Protein AF-A0A377PRX5-F1 (afdb_monomer)

Structure (mmCIF, N/CA/C/O backbone):
data_AF-A0A377PRX5-F1
#
_entry.id   AF-A0A377PRX5-F1
#
loop_
_atom_site.group_PDB
_atom_site.id
_atom_site.type_symbol
_atom_site.label_atom_id
_atom_site.label_alt_id
_atom_site.label_comp_id
_atom_site.label_asym_id
_atom_site.label_entity_id
_atom_site.label_seq_id
_atom_site.pdbx_PDB_ins_code
_atom_site.Cartn_x
_atom_site.Cartn_y
_atom_site.Cartn_z
_atom_site.occupancy
_atom_site.B_iso_or_equiv
_atom_site.auth_seq_id
_atom_site.auth_comp_id
_atom_site.auth_asym_id
_atom_site.auth_atom_id
_atom_site.pdbx_PDB_model_num
ATOM 1 N N . MET A 1 1 ? 59.532 -34.524 90.664 1.00 35.94 1 MET A N 1
ATOM 2 C CA . MET A 1 1 ? 60.785 -33.940 90.134 1.00 35.94 1 MET A CA 1
ATOM 3 C C . MET A 1 1 ? 60.431 -33.278 88.808 1.00 35.94 1 MET A C 1
ATOM 5 O O . MET A 1 1 ? 60.070 -34.004 87.899 1.00 35.94 1 MET A O 1
ATOM 9 N N . LEU A 1 2 ? 60.155 -31.964 88.754 1.00 41.22 2 LEU A N 1
ATOM 10 C CA . LEU A 1 2 ? 61.128 -30.855 88.583 1.00 41.22 2 LEU A CA 1
ATOM 11 C C . LEU A 1 2 ? 62.068 -31.156 87.392 1.00 41.22 2 LEU A C 1
ATOM 13 O O . LEU A 1 2 ? 62.694 -32.205 87.394 1.00 41.22 2 LEU A O 1
ATOM 17 N N . ILE A 1 3 ? 62.203 -30.321 86.353 1.00 39.41 3 ILE A N 1
ATOM 18 C CA . ILE A 1 3 ? 62.786 -28.965 86.373 1.00 39.41 3 ILE A CA 1
ATOM 19 C C . ILE A 1 3 ? 62.422 -28.189 85.073 1.00 39.41 3 ILE A C 1
ATOM 21 O O . ILE A 1 3 ? 62.292 -28.776 84.003 1.00 39.41 3 ILE A O 1
ATOM 25 N N . LEU A 1 4 ? 62.307 -26.860 85.203 1.00 47.78 4 LEU A N 1
ATOM 26 C CA . LEU A 1 4 ? 62.242 -25.805 84.173 1.00 47.78 4 LEU A CA 1
ATOM 27 C C . LEU A 1 4 ? 63.610 -25.477 83.525 1.00 47.78 4 LEU A C 1
ATOM 29 O O . LEU A 1 4 ? 64.590 -25.351 84.252 1.00 47.78 4 LEU A O 1
ATOM 33 N N . SER A 1 5 ? 63.639 -25.139 82.226 1.00 42.44 5 SER A N 1
ATOM 34 C CA . SER A 1 5 ? 64.559 -24.147 81.598 1.00 42.44 5 SER A CA 1
ATOM 35 C C . SER A 1 5 ? 64.104 -23.858 80.144 1.00 42.44 5 SER A C 1
ATOM 37 O O . SER A 1 5 ? 63.930 -24.781 79.362 1.00 42.44 5 SER A O 1
ATOM 39 N N . THR A 1 6 ? 63.538 -22.699 79.775 1.00 47.16 6 THR A N 1
ATOM 40 C CA . THR A 1 6 ? 64.078 -21.348 79.464 1.00 47.16 6 THR A CA 1
ATOM 41 C C . THR A 1 6 ? 64.920 -21.180 78.172 1.00 47.16 6 THR A C 1
ATOM 43 O O . THR A 1 6 ? 66.044 -21.654 78.086 1.00 47.16 6 THR A O 1
ATOM 46 N N . LEU A 1 7 ? 64.389 -20.310 77.275 1.00 43.22 7 LEU A N 1
ATOM 47 C CA . LEU A 1 7 ? 65.050 -19.400 76.292 1.00 43.22 7 LEU A CA 1
ATOM 48 C C . LEU A 1 7 ? 65.531 -20.031 74.951 1.00 43.22 7 LEU A C 1
ATOM 50 O O . LEU A 1 7 ? 66.062 -21.124 74.947 1.00 43.22 7 LEU A O 1
ATOM 54 N N . LYS A 1 8 ? 65.430 -19.422 73.749 1.00 39.88 8 LYS A N 1
ATOM 55 C CA . LYS A 1 8 ? 65.475 -17.998 73.355 1.00 39.88 8 LYS A CA 1
ATOM 56 C C . LYS A 1 8 ? 65.012 -17.780 71.885 1.00 39.88 8 LYS A C 1
ATOM 58 O O . LYS A 1 8 ? 65.412 -18.504 70.985 1.00 39.88 8 LYS A O 1
ATOM 63 N N . TYR A 1 9 ? 64.208 -16.733 71.695 1.00 40.28 9 TYR A N 1
ATOM 64 C CA . TYR A 1 9 ? 64.051 -15.788 70.565 1.00 40.28 9 TYR A CA 1
ATOM 65 C C . TYR A 1 9 ? 64.817 -15.985 69.226 1.00 40.28 9 TYR A C 1
ATOM 67 O O . TYR A 1 9 ? 66.045 -15.991 69.219 1.00 40.28 9 TYR A O 1
ATOM 75 N N . ASN A 1 10 ? 64.110 -15.887 68.083 1.00 37.56 10 ASN A N 1
ATOM 76 C CA . ASN A 1 10 ? 64.605 -15.155 66.897 1.00 37.56 10 ASN A CA 1
ATOM 77 C C . ASN A 1 10 ? 63.449 -14.676 65.986 1.00 37.56 10 ASN A C 1
ATOM 79 O O 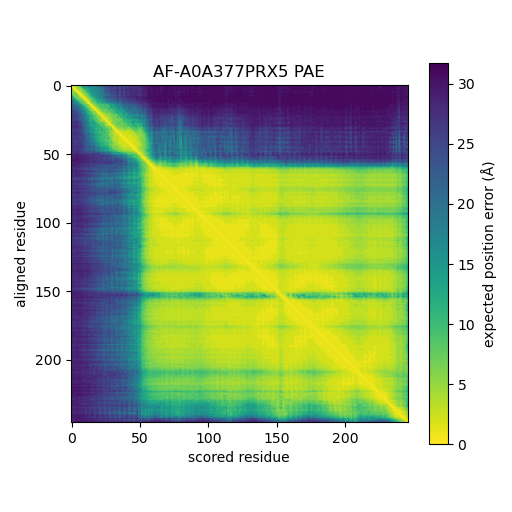. ASN A 1 10 ? 62.846 -15.457 65.253 1.00 37.56 10 ASN A O 1
ATOM 83 N N . GLN A 1 11 ? 63.133 -13.380 66.034 1.00 46.00 11 GLN A N 1
ATOM 84 C CA . GLN A 1 11 ? 62.079 -12.731 65.248 1.00 46.00 11 GLN A CA 1
ATOM 85 C C . GLN A 1 11 ? 62.737 -11.904 64.127 1.00 46.00 11 GLN A C 1
ATOM 87 O O . GLN A 1 11 ? 63.233 -10.807 64.373 1.00 46.00 11 GLN A O 1
ATOM 92 N N . LYS A 1 12 ? 62.757 -12.416 62.885 1.00 50.88 12 LYS A N 1
ATOM 93 C CA . LYS A 1 12 ? 63.060 -11.603 61.688 1.00 50.88 12 LYS A CA 1
ATOM 94 C C . LYS A 1 12 ? 61.786 -10.875 61.244 1.00 50.88 12 LYS A C 1
ATOM 96 O O . LYS A 1 12 ? 60.741 -11.493 61.064 1.00 50.88 12 LYS A O 1
ATOM 101 N N . SER A 1 13 ? 61.875 -9.554 61.112 1.00 49.00 13 SER A N 1
ATOM 102 C CA . SER A 1 13 ? 60.757 -8.627 60.914 1.00 49.00 13 SER A CA 1
ATOM 103 C C . SER A 1 13 ? 60.126 -8.686 59.500 1.00 49.00 13 SER A C 1
ATOM 105 O O . SER A 1 13 ? 60.834 -8.841 58.504 1.00 49.00 13 SER A O 1
ATOM 107 N N . PRO A 1 14 ? 58.793 -8.505 59.371 1.00 55.66 14 PRO A N 1
ATOM 108 C CA . PRO A 1 14 ? 58.016 -8.715 58.135 1.00 55.66 14 PRO A CA 1
ATOM 109 C C . PRO A 1 14 ? 57.958 -7.502 57.178 1.00 55.66 14 PRO A C 1
ATOM 111 O O . PRO A 1 14 ? 57.182 -7.492 56.223 1.00 55.66 14 PRO A O 1
ATOM 114 N N . ILE A 1 15 ? 58.759 -6.458 57.411 1.00 54.47 15 ILE A N 1
ATOM 115 C CA . ILE A 1 15 ? 58.586 -5.140 56.767 1.00 54.47 15 ILE A CA 1
ATOM 116 C C . ILE A 1 15 ? 59.225 -5.071 55.362 1.00 54.47 15 ILE A C 1
ATOM 118 O O . ILE A 1 15 ? 58.771 -4.311 54.507 1.00 54.47 15 ILE A O 1
ATOM 122 N N . LEU A 1 16 ? 60.244 -5.887 55.065 1.00 52.66 16 LEU A N 1
ATOM 123 C CA . LEU A 1 16 ? 60.886 -5.901 53.738 1.00 52.66 16 LEU A CA 1
ATOM 124 C C . LEU A 1 16 ? 60.074 -6.653 52.667 1.00 52.66 16 LEU A C 1
ATOM 126 O O . LEU A 1 16 ? 60.160 -6.319 51.486 1.00 52.66 16 LEU A O 1
ATOM 130 N N . ALA A 1 17 ? 59.251 -7.629 53.059 1.00 54.41 17 ALA A N 1
ATOM 131 C CA . ALA A 1 17 ? 58.481 -8.457 52.125 1.00 54.41 17 ALA A CA 1
ATOM 132 C C . ALA A 1 17 ? 57.230 -7.754 51.555 1.00 54.41 17 ALA A C 1
ATOM 134 O O . ALA A 1 17 ? 56.701 -8.161 50.519 1.00 54.41 17 ALA A O 1
ATOM 135 N N . THR A 1 18 ? 56.744 -6.694 52.207 1.00 53.28 18 THR A N 1
ATOM 136 C CA . THR A 1 18 ? 55.543 -5.955 51.784 1.00 53.28 18 THR A CA 1
ATOM 137 C C . THR A 1 18 ? 55.848 -4.893 50.723 1.00 53.28 18 THR A C 1
ATOM 139 O O . THR A 1 18 ? 55.066 -4.728 49.783 1.00 53.28 18 THR A O 1
ATOM 142 N N . LYS A 1 19 ? 57.017 -4.235 50.778 1.00 50.38 19 LYS A N 1
ATOM 143 C CA . LYS A 1 19 ? 57.420 -3.208 49.791 1.00 50.38 19 LYS A CA 1
ATOM 144 C C . LYS A 1 19 ? 57.651 -3.766 48.375 1.00 50.38 19 LYS A C 1
ATOM 146 O O . LYS A 1 19 ? 57.342 -3.098 47.386 1.00 50.38 19 LYS A O 1
ATOM 151 N N . THR A 1 20 ? 58.140 -4.998 48.250 1.00 55.84 20 THR A N 1
ATOM 152 C CA . THR A 1 20 ? 58.378 -5.662 46.952 1.00 55.84 20 THR A CA 1
ATOM 153 C C . THR A 1 20 ? 57.093 -6.154 46.281 1.00 55.84 20 THR A C 1
ATOM 155 O O . THR A 1 20 ? 56.990 -6.135 45.055 1.00 55.84 20 THR A O 1
ATOM 158 N N . LYS A 1 21 ? 56.070 -6.537 47.056 1.00 55.38 21 LYS A N 1
ATOM 159 C CA . LYS A 1 21 ? 54.755 -6.919 46.510 1.00 55.38 21 LYS A CA 1
ATOM 160 C C . LYS A 1 21 ? 53.945 -5.710 46.029 1.00 55.38 21 LYS A C 1
ATOM 162 O O . LYS A 1 21 ? 53.331 -5.784 44.966 1.00 55.38 21 LYS A O 1
ATOM 167 N N . LEU A 1 22 ? 53.994 -4.589 46.755 1.00 57.56 22 LEU A N 1
ATOM 168 C CA . LEU A 1 22 ? 53.255 -3.368 46.403 1.00 57.56 22 LEU A CA 1
ATOM 169 C C . LEU A 1 22 ? 53.778 -2.723 45.105 1.00 57.56 22 LEU A C 1
ATOM 171 O O . LEU A 1 22 ? 53.002 -2.347 44.230 1.00 57.56 22 LEU A O 1
ATOM 175 N N . THR A 1 23 ? 55.101 -2.678 44.924 1.00 56.91 23 THR A N 1
ATOM 176 C CA . THR A 1 23 ? 55.738 -2.143 43.704 1.00 56.91 23 THR A CA 1
ATOM 177 C C . THR A 1 23 ? 55.451 -2.984 42.455 1.00 56.91 23 THR A C 1
ATOM 179 O O . THR A 1 23 ? 55.342 -2.435 41.355 1.00 56.91 23 THR A O 1
ATOM 182 N N . LYS A 1 24 ? 55.260 -4.301 42.606 1.00 56.59 24 LYS A N 1
ATOM 183 C CA . LYS A 1 24 ? 54.856 -5.197 41.511 1.00 56.59 24 LYS A CA 1
ATOM 184 C C . LYS A 1 24 ? 53.402 -4.960 41.080 1.00 56.59 24 LYS A C 1
ATOM 186 O O . LYS A 1 24 ? 53.131 -4.923 39.883 1.00 56.59 24 LYS A O 1
ATOM 191 N N . TYR A 1 25 ? 52.493 -4.729 42.031 1.00 56.53 25 TYR A N 1
ATOM 192 C CA . TYR A 1 25 ? 51.083 -4.425 41.749 1.00 56.53 25 TYR A CA 1
ATOM 193 C C . TYR A 1 25 ? 50.895 -3.074 41.043 1.00 56.53 25 TYR A C 1
ATOM 195 O O . TYR A 1 25 ? 50.154 -2.999 40.066 1.00 56.53 25 TYR A O 1
ATOM 203 N N . ILE A 1 26 ? 51.625 -2.033 41.459 1.00 59.16 26 ILE A N 1
ATOM 204 C CA . ILE A 1 26 ? 51.556 -0.696 40.837 1.00 59.16 26 ILE A CA 1
ATOM 205 C C . ILE A 1 26 ? 52.080 -0.724 39.389 1.00 59.16 26 ILE A C 1
ATOM 207 O O . ILE A 1 26 ? 51.476 -0.126 38.499 1.00 59.16 26 ILE A O 1
ATOM 211 N N . LYS A 1 27 ? 53.157 -1.479 39.113 1.00 55.53 27 LYS A N 1
ATOM 212 C CA . LYS A 1 27 ? 53.648 -1.685 37.736 1.00 55.53 27 LYS A CA 1
ATOM 213 C C . LYS A 1 27 ? 52.649 -2.463 36.869 1.00 55.53 27 LYS A C 1
ATOM 215 O O . LYS A 1 27 ? 52.489 -2.125 35.700 1.00 55.53 27 LYS A O 1
ATOM 220 N N . CYS A 1 28 ? 51.958 -3.457 37.435 1.00 55.69 28 CYS A N 1
ATOM 221 C CA . CYS A 1 28 ? 50.938 -4.240 36.728 1.00 55.69 28 CYS A CA 1
ATOM 222 C C . CYS A 1 28 ? 49.703 -3.389 36.371 1.00 55.69 28 CYS A C 1
ATOM 224 O O . CYS A 1 28 ? 49.204 -3.461 35.250 1.00 55.69 28 CYS A O 1
ATOM 226 N N . LEU A 1 29 ? 49.271 -2.513 37.286 1.00 58.25 29 LEU A N 1
ATOM 227 C CA . LEU A 1 29 ? 48.151 -1.588 37.075 1.00 58.25 29 LEU A CA 1
ATOM 228 C C . LEU A 1 29 ? 48.457 -0.549 35.976 1.00 58.25 29 LEU A C 1
ATOM 230 O O . LEU A 1 29 ? 47.613 -0.268 35.125 1.00 58.25 29 LEU A O 1
ATOM 234 N N . GLY A 1 30 ? 49.690 -0.028 35.942 1.00 58.59 30 GLY A N 1
ATOM 235 C CA . GLY A 1 30 ? 50.142 0.908 34.906 1.00 58.59 30 GLY A CA 1
ATOM 236 C C . GLY A 1 30 ? 50.305 0.274 33.517 1.00 58.59 30 GLY A C 1
ATOM 237 O O . GLY A 1 30 ? 50.060 0.937 32.512 1.00 58.59 30 GLY A O 1
ATOM 238 N N . LEU A 1 31 ? 50.681 -1.008 33.441 1.00 60.47 31 LEU A N 1
ATOM 239 C CA . LEU A 1 31 ? 50.702 -1.769 32.185 1.00 60.47 31 LEU A CA 1
ATOM 240 C C . LEU A 1 31 ? 49.278 -2.011 31.666 1.00 60.47 31 LEU A C 1
ATOM 242 O O . LEU A 1 31 ? 49.017 -1.751 30.496 1.00 60.47 31 LEU A O 1
ATOM 246 N N . PHE A 1 32 ? 48.345 -2.407 32.536 1.00 62.38 32 PHE A N 1
ATOM 247 C CA . PHE A 1 32 ? 46.943 -2.640 32.171 1.00 62.38 32 PHE A CA 1
ATOM 248 C C . PHE A 1 32 ? 46.250 -1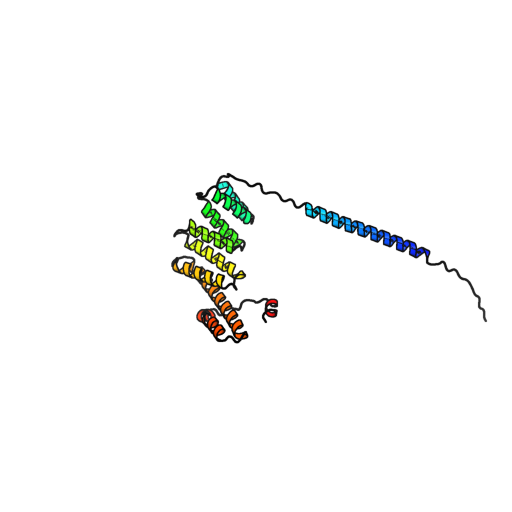.376 31.626 1.00 62.38 32 PHE A C 1
ATOM 250 O O . PHE A 1 32 ? 45.571 -1.432 30.604 1.00 62.38 32 PHE A O 1
ATOM 257 N N . SER A 1 33 ? 46.503 -0.212 32.237 1.00 67.06 33 SER A N 1
ATOM 258 C CA . SER A 1 33 ? 46.000 1.091 31.767 1.00 67.06 33 SER A CA 1
ATOM 259 C C . SER A 1 33 ? 46.510 1.463 30.364 1.00 67.06 33 SER A C 1
ATOM 261 O O . SER A 1 33 ? 45.742 1.955 29.538 1.00 67.06 33 SER A O 1
ATOM 263 N N . LYS A 1 34 ? 47.780 1.166 30.051 1.00 73.88 34 LYS A N 1
ATOM 264 C CA . LYS A 1 34 ? 48.361 1.415 28.719 1.00 73.88 34 LYS A CA 1
ATOM 265 C C . LYS A 1 34 ? 47.766 0.509 27.641 1.00 73.88 34 LYS A C 1
ATOM 267 O O . LYS A 1 34 ? 47.514 0.987 26.541 1.00 73.88 34 LYS A O 1
ATOM 272 N N . TYR A 1 35 ? 47.498 -0.761 27.957 1.00 78.56 35 TYR A N 1
ATOM 273 C CA . TYR A 1 35 ? 46.812 -1.671 27.033 1.00 78.56 35 TYR A CA 1
ATOM 274 C C . TYR A 1 35 ? 45.359 -1.252 26.792 1.00 78.56 35 TYR A C 1
ATOM 276 O O . TYR A 1 35 ? 44.911 -1.280 25.651 1.00 78.56 35 TYR A O 1
ATOM 284 N N . LEU A 1 36 ? 44.653 -0.779 27.824 1.00 78.12 36 LEU A N 1
ATOM 285 C CA . LEU A 1 36 ? 43.281 -0.283 27.690 1.00 78.12 36 LEU A CA 1
ATOM 286 C C . LEU A 1 36 ? 43.206 0.980 26.809 1.00 78.12 36 LEU A C 1
ATOM 288 O O . LEU A 1 36 ? 42.375 1.063 25.902 1.00 78.12 36 LEU A O 1
ATOM 292 N N . LEU A 1 37 ? 44.131 1.925 27.000 1.00 78.88 37 LEU A N 1
ATOM 293 C CA . LEU A 1 37 ? 44.259 3.108 26.140 1.00 78.88 37 LEU A CA 1
ATOM 294 C C . LEU A 1 37 ? 44.642 2.741 24.697 1.00 78.88 37 LEU A C 1
ATOM 296 O O . LEU A 1 37 ? 44.119 3.334 23.757 1.00 78.88 37 LEU A O 1
ATOM 300 N N . TYR A 1 38 ? 45.491 1.728 24.509 1.00 85.75 38 TYR A N 1
ATOM 301 C CA . TYR A 1 38 ? 45.848 1.223 23.183 1.00 85.75 38 TYR A CA 1
ATOM 302 C C . TYR A 1 38 ? 44.651 0.571 22.475 1.00 85.75 38 TYR A C 1
ATOM 304 O O . TYR A 1 38 ? 44.413 0.844 21.302 1.00 85.75 38 TYR A O 1
ATOM 312 N N . THR A 1 39 ? 43.836 -0.216 23.187 1.00 84.25 39 THR A N 1
ATOM 313 C CA . THR A 1 39 ? 42.614 -0.807 22.613 1.00 84.25 39 THR A CA 1
ATOM 314 C C . THR A 1 39 ? 41.576 0.246 22.222 1.00 84.25 39 THR A C 1
ATOM 316 O O . THR A 1 39 ? 40.958 0.123 21.167 1.00 84.25 39 THR A O 1
ATOM 319 N N . LEU A 1 40 ? 41.431 1.319 23.009 1.00 84.81 40 LEU A N 1
ATOM 320 C CA . LEU A 1 40 ? 40.555 2.447 22.676 1.00 84.81 40 LEU A CA 1
ATOM 321 C C . LEU A 1 40 ? 41.065 3.238 21.464 1.00 84.81 40 LEU A C 1
ATOM 323 O O . LEU A 1 40 ? 40.269 3.646 20.622 1.00 84.81 40 LEU A O 1
ATOM 327 N N . TYR A 1 41 ? 42.382 3.411 21.338 1.00 86.56 41 TYR A N 1
ATOM 328 C CA . TYR A 1 41 ? 42.993 4.062 20.179 1.00 86.56 41 TYR A CA 1
ATOM 329 C C . TYR A 1 41 ? 42.808 3.246 18.892 1.00 86.56 41 TYR A C 1
ATOM 331 O O . TYR A 1 41 ? 42.441 3.796 17.857 1.00 86.56 41 TYR A O 1
ATOM 339 N N . VAL A 1 42 ? 42.985 1.924 18.958 1.00 87.12 42 VAL A N 1
ATOM 340 C CA . VAL A 1 42 ? 42.732 1.027 17.818 1.00 87.12 42 VAL A CA 1
ATOM 341 C C . VAL A 1 42 ? 41.255 1.059 17.411 1.00 87.12 42 VAL A C 1
ATOM 343 O O . VAL A 1 42 ? 40.958 1.154 16.222 1.00 87.12 42 VAL A O 1
ATOM 346 N N . LEU A 1 43 ? 40.327 1.064 18.375 1.00 84.56 43 LEU A N 1
ATOM 347 C CA . LEU A 1 43 ? 38.891 1.206 18.108 1.00 84.56 43 LEU A CA 1
ATOM 348 C C . LEU A 1 43 ? 38.568 2.544 17.422 1.00 84.56 43 LEU A C 1
ATOM 350 O O . LEU A 1 43 ? 37.813 2.566 16.454 1.00 84.56 43 LEU A O 1
ATOM 354 N N . TYR A 1 44 ? 39.176 3.641 17.882 1.00 84.69 44 TYR A N 1
ATOM 355 C CA . TYR A 1 44 ? 39.024 4.966 17.278 1.00 84.69 44 TYR A CA 1
ATOM 356 C C . TYR A 1 44 ? 39.487 4.980 15.816 1.00 84.69 44 TYR A C 1
ATOM 358 O O . TYR A 1 44 ? 38.766 5.478 14.959 1.00 84.69 44 TYR A O 1
ATOM 366 N N . VAL A 1 45 ? 40.632 4.363 15.500 1.00 85.19 45 VAL A N 1
ATOM 367 C CA . VAL A 1 45 ? 41.143 4.274 14.120 1.00 85.19 45 VAL A CA 1
ATOM 368 C C . VAL A 1 45 ? 40.210 3.461 13.212 1.00 85.19 45 VAL A C 1
ATOM 370 O O . VAL A 1 45 ? 40.004 3.848 12.064 1.00 85.19 45 VAL A O 1
ATOM 373 N N . ILE A 1 46 ? 39.590 2.387 13.713 1.00 81.88 46 ILE A N 1
ATOM 374 C CA . ILE A 1 46 ? 38.663 1.550 12.925 1.00 81.88 46 ILE A CA 1
ATOM 375 C C . ILE A 1 46 ? 37.401 2.327 12.513 1.00 81.88 46 ILE A C 1
ATOM 377 O O . ILE A 1 46 ? 36.899 2.120 11.408 1.00 81.88 46 ILE A O 1
ATOM 381 N N . VAL A 1 47 ? 36.925 3.270 13.337 1.00 79.56 47 VAL A N 1
ATOM 382 C CA . VAL A 1 47 ? 35.755 4.111 13.010 1.00 79.56 47 VAL A CA 1
ATOM 383 C C . VAL A 1 47 ? 36.019 5.020 11.796 1.00 79.56 47 VAL A C 1
ATOM 385 O O . VAL A 1 47 ? 35.087 5.321 11.051 1.00 79.56 47 VAL A O 1
ATOM 388 N N . TYR A 1 48 ? 37.275 5.393 11.521 1.00 76.56 48 TYR A N 1
ATOM 389 C CA . TYR A 1 48 ? 37.628 6.238 10.368 1.00 76.56 48 TYR A CA 1
ATOM 390 C C . TYR A 1 48 ? 37.840 5.475 9.052 1.00 76.56 48 TYR A C 1
ATOM 392 O O . TYR A 1 48 ? 37.999 6.110 8.012 1.00 76.56 48 TYR A O 1
ATOM 400 N N . ILE A 1 49 ? 37.799 4.137 9.048 1.00 73.44 49 ILE A N 1
ATOM 401 C CA . ILE A 1 49 ? 37.960 3.321 7.823 1.00 73.44 49 ILE A CA 1
ATOM 402 C C . ILE A 1 49 ? 36.596 3.072 7.133 1.00 73.44 49 ILE A C 1
ATOM 404 O O . ILE A 1 49 ? 36.464 2.237 6.240 1.00 73.44 49 ILE A O 1
ATOM 408 N N . GLY A 1 50 ? 35.557 3.834 7.494 1.00 64.94 50 GLY A N 1
ATOM 409 C CA . GLY A 1 50 ? 34.284 3.862 6.774 1.00 64.94 50 GLY A CA 1
ATOM 410 C C . GLY A 1 50 ? 34.469 4.334 5.329 1.00 64.94 50 GLY A C 1
ATOM 411 O O . GLY A 1 50 ? 34.485 5.528 5.043 1.00 64.94 50 GLY A O 1
ATOM 412 N N . CYS A 1 51 ? 34.620 3.391 4.401 1.00 70.12 51 CYS A N 1
ATOM 413 C CA . CYS A 1 51 ? 34.765 3.674 2.980 1.00 70.12 51 CYS A CA 1
ATOM 414 C C . CYS A 1 51 ? 33.393 4.014 2.376 1.00 70.12 51 CYS A C 1
ATOM 416 O O . CYS A 1 51 ? 32.627 3.130 1.992 1.00 70.12 51 CYS A O 1
ATOM 418 N N . SER A 1 52 ? 33.081 5.308 2.282 1.00 58.34 52 SER A N 1
ATOM 419 C CA . SER A 1 52 ? 32.016 5.806 1.409 1.00 58.34 52 SER A CA 1
ATOM 420 C C . SER A 1 52 ? 32.493 5.703 -0.038 1.00 58.34 52 SER A C 1
ATOM 422 O O . SER A 1 52 ? 33.229 6.561 -0.528 1.00 58.34 52 SER A O 1
ATOM 424 N N . LYS A 1 53 ? 32.110 4.631 -0.736 1.00 59.81 53 LYS A N 1
ATOM 425 C CA . LYS A 1 53 ? 32.306 4.543 -2.184 1.00 59.81 53 LYS A CA 1
ATOM 426 C C . LYS A 1 53 ? 31.298 5.488 -2.837 1.00 59.81 53 LYS A C 1
ATOM 428 O O . LYS A 1 53 ? 30.119 5.157 -2.933 1.00 59.81 53 LYS A O 1
ATOM 433 N N . ASN A 1 54 ? 31.754 6.673 -3.237 1.00 59.59 54 ASN A N 1
ATOM 434 C CA . ASN A 1 54 ? 30.924 7.627 -3.970 1.00 59.59 54 ASN A CA 1
ATOM 435 C C . ASN A 1 54 ? 30.376 6.924 -5.221 1.00 59.59 54 ASN A C 1
ATOM 437 O O . ASN A 1 54 ? 31.147 6.424 -6.041 1.00 59.59 54 ASN A O 1
ATOM 441 N N . LYS A 1 55 ? 29.047 6.816 -5.331 1.00 60.84 55 LYS A N 1
ATOM 442 C CA . LYS A 1 55 ? 28.399 6.277 -6.529 1.00 60.84 55 LYS A CA 1
ATOM 443 C C . LYS A 1 55 ? 28.642 7.295 -7.644 1.00 60.84 55 LYS A C 1
ATOM 445 O O . LYS A 1 55 ? 28.113 8.400 -7.577 1.00 60.84 55 LYS A O 1
ATOM 450 N N . GLU A 1 56 ? 29.480 6.958 -8.621 1.00 67.44 56 GLU A N 1
ATOM 451 C CA . GLU A 1 56 ? 29.611 7.770 -9.831 1.00 67.44 56 GLU A CA 1
ATOM 452 C C . GLU A 1 56 ? 28.226 7.906 -10.468 1.00 67.44 56 GLU A C 1
ATOM 454 O O . GLU A 1 56 ? 27.538 6.904 -10.688 1.00 67.44 56 GLU A O 1
ATOM 459 N N . VAL A 1 57 ? 27.783 9.144 -10.694 1.00 69.75 57 VAL A N 1
ATOM 460 C CA . VAL A 1 57 ? 26.470 9.387 -11.288 1.00 69.75 57 VAL A CA 1
ATOM 461 C C . VAL A 1 57 ? 26.599 9.192 -12.791 1.00 69.75 57 VAL A C 1
ATOM 463 O O . VAL A 1 57 ? 27.298 9.938 -13.474 1.00 69.75 57 VAL A O 1
ATOM 466 N N . ILE A 1 58 ? 25.970 8.128 -13.280 1.00 80.94 58 ILE A N 1
ATOM 467 C CA . ILE A 1 58 ? 25.948 7.765 -14.694 1.00 80.94 58 ILE A CA 1
ATOM 468 C C . ILE A 1 58 ? 24.836 8.586 -15.359 1.00 80.94 58 ILE A C 1
ATOM 470 O O . ILE A 1 58 ? 23.762 8.735 -14.785 1.00 80.94 58 ILE A O 1
ATOM 474 N N . TYR A 1 59 ? 25.083 9.102 -16.560 1.00 83.62 59 TYR A N 1
ATOM 475 C CA . TYR A 1 59 ? 24.100 9.843 -17.355 1.00 83.62 59 TYR A CA 1
ATOM 476 C C . TYR A 1 59 ? 24.148 9.392 -18.819 1.00 83.62 59 TYR A C 1
ATOM 478 O O . TYR A 1 59 ? 25.119 8.745 -19.238 1.00 83.62 59 TYR A O 1
ATOM 486 N N . ASN A 1 60 ? 23.134 9.778 -19.600 1.00 88.62 60 ASN A N 1
ATOM 487 C CA . ASN A 1 60 ? 23.072 9.607 -21.058 1.00 88.62 60 ASN A CA 1
ATOM 488 C C . ASN A 1 60 ? 23.198 8.143 -21.501 1.00 88.62 60 ASN A C 1
ATOM 490 O O . ASN A 1 60 ? 23.933 7.816 -22.436 1.00 88.62 60 ASN A O 1
ATOM 494 N N . GLN A 1 61 ? 22.500 7.247 -20.807 1.00 93.69 61 GLN A N 1
ATOM 495 C CA . GLN A 1 61 ? 22.482 5.825 -21.146 1.00 93.69 61 GLN A CA 1
ATOM 496 C C . GLN A 1 61 ? 21.224 5.488 -21.948 1.00 93.69 61 GLN A C 1
ATOM 498 O O . GLN A 1 61 ? 20.204 6.166 -21.813 1.00 93.69 61 GLN A O 1
ATOM 503 N N . PRO A 1 62 ? 21.246 4.439 -22.789 1.00 96.25 62 PRO A N 1
ATOM 504 C CA . PRO A 1 62 ? 20.041 4.013 -23.490 1.00 96.25 62 PRO A CA 1
ATOM 505 C C . PRO A 1 62 ? 18.962 3.557 -22.497 1.00 96.25 62 PRO A C 1
ATOM 507 O O . PRO A 1 62 ? 19.268 3.007 -21.439 1.00 96.25 62 PRO A O 1
ATOM 510 N N . ALA A 1 63 ? 17.686 3.699 -22.864 1.00 96.81 63 ALA A N 1
ATOM 511 C CA . ALA A 1 63 ? 16.557 3.283 -22.023 1.00 96.81 63 ALA A CA 1
ATOM 512 C C . ALA A 1 63 ? 16.672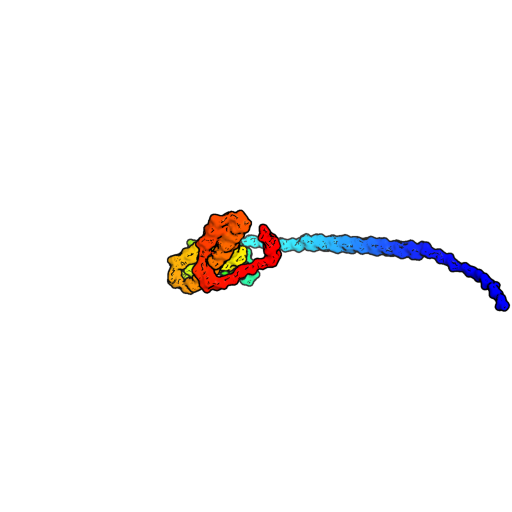 1.829 -21.516 1.00 96.81 63 ALA A C 1
ATOM 514 O O . ALA A 1 63 ? 16.299 1.523 -20.384 1.00 96.81 63 ALA A O 1
ATOM 515 N N . THR A 1 64 ? 17.236 0.934 -22.333 1.00 97.38 64 THR A N 1
ATOM 516 C CA . THR A 1 64 ? 17.469 -0.477 -21.989 1.00 97.38 64 THR A CA 1
ATOM 517 C C . THR A 1 64 ? 18.469 -0.664 -20.850 1.00 97.38 64 THR A C 1
ATOM 519 O O . THR A 1 64 ? 18.301 -1.584 -20.052 1.00 97.38 64 THR A O 1
ATOM 522 N N . PHE A 1 65 ? 19.478 0.205 -20.732 1.00 97.44 65 PHE A N 1
ATOM 523 C CA . PHE A 1 65 ? 20.441 0.176 -19.631 1.00 97.44 65 PHE A CA 1
ATOM 524 C C . PHE A 1 65 ? 19.749 0.488 -18.305 1.00 97.44 65 PHE A C 1
ATOM 526 O O . PHE A 1 65 ? 19.865 -0.281 -17.348 1.00 97.44 65 PHE A O 1
ATOM 533 N N . TRP A 1 66 ? 18.976 1.578 -18.274 1.00 97.88 66 TRP A N 1
ATOM 534 C CA . TRP A 1 66 ? 18.227 1.973 -17.088 1.00 97.88 66 TRP A CA 1
ATOM 535 C C . TRP A 1 66 ? 17.232 0.889 -16.683 1.00 97.88 66 TRP A C 1
ATOM 537 O O . TRP A 1 66 ? 17.261 0.422 -15.546 1.00 97.88 66 TRP A O 1
ATOM 547 N N . TYR A 1 67 ? 16.436 0.408 -17.639 1.00 98.31 67 TYR A N 1
ATOM 548 C CA . TYR A 1 67 ? 15.482 -0.679 -17.433 1.00 98.31 67 TYR A CA 1
ATOM 549 C C . TYR A 1 67 ? 16.150 -1.944 -16.873 1.00 98.31 67 TYR A C 1
ATOM 551 O O . TYR A 1 67 ? 15.723 -2.468 -15.845 1.00 98.31 67 TYR A O 1
ATOM 559 N N . ALA A 1 68 ? 17.250 -2.410 -17.472 1.00 98.25 68 ALA A N 1
ATOM 560 C CA . ALA A 1 68 ? 17.972 -3.582 -16.975 1.00 98.25 68 ALA A CA 1
ATOM 561 C C . ALA A 1 68 ? 18.504 -3.373 -15.546 1.00 98.25 68 ALA A C 1
ATOM 563 O O . ALA A 1 68 ? 18.481 -4.298 -14.726 1.00 98.25 68 ALA A O 1
ATOM 564 N N . GLY A 1 69 ? 18.954 -2.156 -15.235 1.00 97.88 69 GLY A N 1
ATOM 565 C CA . GLY A 1 69 ? 19.390 -1.767 -13.901 1.00 97.88 69 GLY A CA 1
ATOM 566 C C . GLY A 1 69 ? 18.268 -1.795 -12.861 1.00 97.88 69 GLY A C 1
ATOM 567 O O . GLY A 1 69 ? 18.504 -2.292 -11.760 1.00 97.88 69 GLY A O 1
ATOM 568 N N . ILE A 1 70 ? 17.048 -1.374 -13.208 1.00 98.50 70 ILE A N 1
ATOM 569 C CA . ILE A 1 70 ? 15.866 -1.472 -12.328 1.00 98.50 70 ILE A CA 1
ATOM 570 C C . ILE A 1 70 ? 15.659 -2.927 -11.906 1.00 98.50 70 ILE A C 1
ATOM 572 O O . ILE A 1 70 ? 15.734 -3.252 -10.722 1.00 98.50 70 ILE A O 1
ATOM 576 N N . PHE A 1 71 ? 15.504 -3.840 -12.867 1.00 98.44 71 PHE A N 1
ATOM 577 C CA . PHE A 1 71 ? 15.246 -5.251 -12.563 1.00 98.44 71 PHE A CA 1
ATOM 578 C C . PHE A 1 71 ? 16.422 -5.939 -11.872 1.00 98.44 71 PHE A C 1
ATOM 580 O O . PHE A 1 71 ? 16.219 -6.821 -11.036 1.00 98.44 71 PHE A O 1
ATOM 587 N N . LYS A 1 72 ? 17.661 -5.545 -12.186 1.00 98.44 72 LYS A N 1
ATOM 588 C CA . LYS A 1 72 ? 18.838 -6.021 -11.453 1.00 98.44 72 LYS A CA 1
ATOM 589 C C . LYS A 1 72 ? 18.752 -5.641 -9.978 1.00 98.44 72 LYS A C 1
ATOM 591 O O . LYS A 1 72 ? 18.968 -6.507 -9.137 1.00 98.44 72 LYS A O 1
ATOM 596 N N . ASN A 1 73 ? 18.433 -4.389 -9.669 1.00 98.19 73 ASN A N 1
ATOM 597 C CA . ASN A 1 73 ? 18.374 -3.909 -8.293 1.00 98.19 73 ASN A CA 1
ATOM 598 C C . ASN A 1 73 ? 17.144 -4.432 -7.535 1.00 98.19 73 ASN A C 1
ATOM 600 O O . ASN A 1 73 ? 17.295 -4.798 -6.372 1.00 98.19 73 ASN A O 1
ATOM 604 N N . ILE A 1 74 ? 15.992 -4.607 -8.198 1.00 98.44 74 ILE A N 1
ATOM 605 C CA . ILE A 1 74 ? 14.826 -5.307 -7.625 1.00 98.44 74 ILE A CA 1
ATOM 606 C C . ILE A 1 74 ? 15.217 -6.721 -7.174 1.00 98.44 74 ILE A C 1
ATOM 608 O O . ILE A 1 74 ? 14.950 -7.098 -6.037 1.00 98.44 74 ILE A O 1
ATOM 612 N N . ARG A 1 75 ? 15.913 -7.496 -8.021 1.00 97.94 75 ARG A N 1
ATOM 613 C CA . ARG A 1 75 ? 16.372 -8.852 -7.656 1.00 97.94 75 ARG A CA 1
ATOM 614 C C . ARG A 1 75 ? 17.362 -8.866 -6.491 1.00 97.94 75 ARG A C 1
ATOM 616 O O . ARG A 1 75 ? 17.434 -9.856 -5.775 1.00 97.94 75 ARG A O 1
ATOM 623 N N . LEU A 1 76 ? 18.135 -7.795 -6.328 1.00 97.69 76 LEU A N 1
ATOM 624 C CA . LEU A 1 76 ? 19.081 -7.633 -5.222 1.00 97.69 76 LEU A CA 1
ATOM 625 C C . LEU A 1 76 ? 18.421 -7.077 -3.948 1.00 97.69 76 LEU A C 1
ATOM 627 O O . LEU A 1 76 ? 19.110 -6.929 -2.944 1.00 97.69 76 LEU A O 1
ATOM 631 N N . GLY A 1 77 ? 17.126 -6.738 -3.984 1.00 96.75 77 GLY A N 1
ATOM 632 C CA . GLY A 1 77 ? 16.418 -6.087 -2.877 1.00 96.75 77 GLY A CA 1
ATOM 633 C C . GLY A 1 77 ? 16.820 -4.625 -2.647 1.00 96.75 77 GLY A C 1
ATOM 634 O O . GLY A 1 77 ? 16.443 -4.031 -1.645 1.00 96.75 77 GLY A O 1
ATOM 635 N N . ASN A 1 78 ? 17.585 -4.021 -3.559 1.00 97.50 78 ASN A N 1
ATOM 636 C CA . ASN A 1 78 ? 18.039 -2.637 -3.448 1.00 97.50 78 ASN A CA 1
ATOM 637 C C . ASN A 1 78 ? 17.040 -1.698 -4.141 1.00 97.50 78 ASN A C 1
ATOM 639 O O . ASN A 1 78 ? 17.305 -1.188 -5.233 1.00 97.50 78 ASN A O 1
ATOM 643 N N . LEU A 1 79 ? 15.870 -1.522 -3.525 1.00 97.94 79 LEU A N 1
ATOM 644 C CA . LEU A 1 79 ? 14.757 -0.787 -4.132 1.00 97.94 79 LEU A CA 1
ATOM 645 C C . LEU A 1 79 ? 15.060 0.701 -4.316 1.00 97.94 79 LEU A C 1
ATOM 647 O O . LEU A 1 79 ? 14.811 1.221 -5.393 1.00 97.94 79 LEU A O 1
ATOM 651 N N . GLU A 1 80 ? 15.747 1.340 -3.368 1.00 97.31 80 GLU A N 1
ATOM 652 C CA . GLU A 1 80 ? 16.172 2.743 -3.498 1.00 97.31 80 GLU A CA 1
ATOM 653 C C . GLU A 1 80 ? 17.023 2.975 -4.761 1.00 97.31 80 GLU A C 1
ATOM 655 O O . GLU A 1 80 ? 16.847 3.946 -5.501 1.00 97.31 80 GLU A O 1
ATOM 660 N N . THR A 1 81 ? 17.945 2.052 -5.062 1.00 96.75 81 THR A N 1
ATOM 661 C CA . THR A 1 81 ? 18.735 2.154 -6.298 1.00 96.75 81 THR A CA 1
ATOM 662 C C . THR A 1 81 ? 17.880 1.837 -7.527 1.00 96.75 81 THR A C 1
ATOM 664 O O . THR A 1 81 ? 18.086 2.449 -8.572 1.00 96.75 81 THR A O 1
ATOM 667 N N . ALA A 1 82 ? 16.905 0.930 -7.431 1.00 98.31 82 ALA A N 1
ATOM 668 C CA . ALA A 1 82 ? 15.964 0.681 -8.523 1.00 98.31 82 ALA A CA 1
A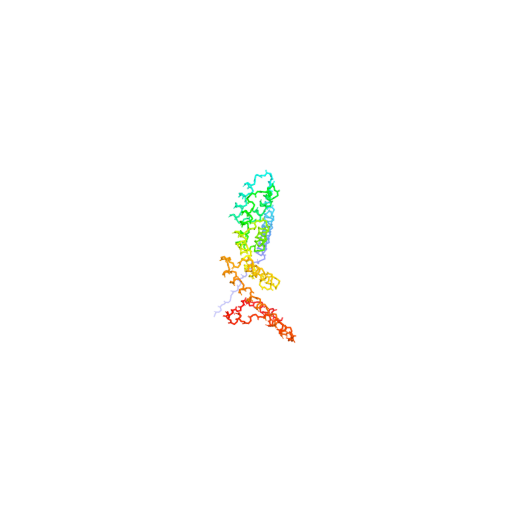TOM 669 C C . ALA A 1 82 ? 15.105 1.926 -8.836 1.00 98.31 82 ALA A C 1
ATOM 671 O O . ALA A 1 82 ? 14.974 2.283 -10.007 1.00 98.31 82 ALA A O 1
ATOM 672 N N . ASP A 1 83 ? 14.625 2.635 -7.813 1.00 98.19 83 ASP A N 1
ATOM 673 C CA . ASP A 1 83 ? 13.878 3.895 -7.931 1.00 98.19 83 ASP A CA 1
ATOM 674 C C . ASP A 1 83 ? 14.719 5.006 -8.561 1.00 98.19 83 ASP A C 1
ATOM 676 O O . ASP A 1 83 ? 14.245 5.759 -9.417 1.00 98.19 83 ASP A O 1
ATOM 680 N N . SER A 1 84 ? 15.999 5.085 -8.190 1.00 96.88 84 SER A N 1
ATOM 681 C CA . SER A 1 84 ? 16.944 6.018 -8.807 1.00 96.88 84 SER A CA 1
ATOM 682 C C . SER A 1 84 ? 17.119 5.729 -10.302 1.00 96.88 84 SER A C 1
ATOM 684 O O . SER A 1 84 ? 16.995 6.644 -11.115 1.00 96.88 84 SER A O 1
ATOM 686 N N . TYR A 1 85 ? 17.309 4.462 -10.691 1.00 97.50 85 TYR A N 1
ATOM 687 C CA . TYR A 1 85 ? 17.399 4.072 -12.105 1.00 97.50 85 TYR A CA 1
ATOM 688 C C . TYR A 1 85 ? 16.095 4.348 -12.864 1.00 97.50 85 TYR A C 1
ATOM 690 O O . TYR A 1 85 ? 16.127 4.742 -14.030 1.00 97.50 85 TYR A O 1
ATOM 698 N N . PHE A 1 86 ? 14.944 4.165 -12.218 1.00 98.00 86 PHE A N 1
ATOM 699 C CA . PHE A 1 86 ? 13.645 4.480 -12.805 1.00 98.00 86 PHE A CA 1
ATOM 700 C C . PHE A 1 86 ? 13.415 5.981 -12.972 1.00 98.00 86 PHE A C 1
ATOM 702 O O . PHE A 1 86 ? 12.851 6.412 -13.979 1.00 98.00 86 PHE A O 1
ATOM 709 N N . SER A 1 87 ? 13.896 6.787 -12.029 1.00 96.81 87 SER A N 1
ATOM 710 C CA . SER A 1 87 ? 13.892 8.246 -12.143 1.00 96.81 87 SER A CA 1
ATOM 711 C C . SER A 1 87 ? 14.723 8.696 -13.346 1.00 96.81 87 SER A C 1
ATOM 713 O O . SER A 1 87 ? 14.213 9.453 -14.170 1.00 96.81 87 SER A O 1
ATOM 715 N N . SER A 1 88 ? 15.933 8.143 -13.518 1.00 96.56 88 SER A N 1
ATOM 716 C CA . SER A 1 88 ? 16.776 8.391 -14.698 1.00 96.56 88 SER A CA 1
ATOM 717 C C . SER A 1 88 ? 16.110 7.945 -16.004 1.00 96.56 88 SER A C 1
ATOM 719 O O . SER A 1 88 ? 16.131 8.681 -16.991 1.00 96.56 88 SER A O 1
ATOM 721 N N . LEU A 1 89 ? 15.455 6.774 -16.016 1.00 97.19 89 LEU A N 1
ATOM 722 C CA . LEU A 1 89 ? 14.703 6.296 -17.183 1.00 97.19 89 LEU A CA 1
ATOM 723 C C . LEU A 1 89 ? 13.594 7.281 -17.580 1.00 97.19 89 LEU A C 1
ATOM 725 O O . LEU A 1 89 ? 13.454 7.594 -18.760 1.00 97.19 89 LEU A O 1
ATOM 729 N N . GLN A 1 90 ? 12.812 7.766 -16.615 1.00 96.19 90 GLN A N 1
ATOM 730 C CA . GLN A 1 90 ? 11.715 8.698 -16.880 1.00 96.19 90 GLN A CA 1
ATOM 731 C C . GLN A 1 90 ? 12.207 10.082 -17.316 1.00 96.19 90 GLN A C 1
ATOM 733 O O . GLN A 1 90 ? 11.569 10.698 -18.170 1.00 96.19 90 GLN A O 1
ATOM 738 N N . SER A 1 91 ? 13.312 10.576 -16.748 1.00 95.19 91 SER A N 1
ATOM 739 C CA . SER A 1 91 ? 13.846 11.897 -17.089 1.00 95.19 91 SER A CA 1
ATOM 740 C C . SER A 1 91 ? 14.520 11.925 -18.458 1.00 95.19 91 SER A C 1
ATOM 742 O O . SER A 1 91 ? 14.350 12.891 -19.194 1.00 95.19 91 SER A O 1
ATOM 744 N N . GLU A 1 92 ? 15.279 10.881 -18.807 1.00 95.88 92 GLU A N 1
ATOM 745 C CA . GLU A 1 92 ? 16.010 10.821 -20.080 1.00 95.88 92 GLU A CA 1
ATOM 746 C C . GLU A 1 92 ? 15.141 10.281 -21.229 1.00 95.88 92 GLU A C 1
ATOM 748 O O . GLU A 1 92 ? 15.314 10.689 -22.376 1.00 95.88 92 GLU A O 1
ATOM 753 N N . HIS A 1 93 ? 14.184 9.387 -20.941 1.00 96.50 93 HIS A N 1
ATOM 754 C CA . HIS A 1 93 ? 13.423 8.647 -21.956 1.00 96.50 93 HIS A CA 1
ATOM 755 C C . HIS A 1 93 ? 11.915 8.619 -21.671 1.00 96.50 93 HIS A C 1
ATOM 757 O O . HIS A 1 93 ? 11.301 7.554 -21.676 1.00 96.50 93 HIS A O 1
ATOM 763 N N . ILE A 1 94 ? 11.291 9.783 -21.463 1.00 94.62 94 ILE A N 1
ATOM 764 C CA . ILE A 1 94 ? 9.876 9.922 -21.048 1.00 94.62 94 ILE A CA 1
ATOM 765 C C . ILE A 1 94 ? 8.848 9.160 -21.911 1.00 94.62 94 ILE A C 1
ATOM 767 O O . ILE A 1 94 ? 7.825 8.710 -21.400 1.00 94.62 94 ILE A O 1
ATOM 771 N N . ASN A 1 95 ? 9.126 8.978 -23.206 1.00 94.81 95 ASN A N 1
ATOM 772 C CA . ASN A 1 95 ? 8.246 8.281 -24.155 1.00 94.81 95 ASN A CA 1
ATOM 773 C C . ASN A 1 95 ? 8.603 6.795 -24.333 1.00 94.81 95 ASN A C 1
ATOM 775 O O . ASN A 1 95 ? 8.118 6.143 -25.258 1.00 94.81 95 ASN A O 1
ATOM 779 N N . SER A 1 96 ? 9.489 6.257 -23.494 1.00 97.31 96 SER A N 1
ATOM 780 C CA . SER A 1 96 ? 9.927 4.870 -23.602 1.00 97.31 96 SER A CA 1
ATOM 781 C C . SER A 1 96 ? 8.777 3.900 -23.300 1.00 97.31 96 SER A C 1
ATOM 783 O O . SER A 1 96 ? 8.138 4.015 -22.248 1.00 97.31 96 SER A O 1
ATOM 785 N N . PRO A 1 97 ? 8.558 2.873 -24.146 1.00 97.12 97 PRO A N 1
ATOM 786 C CA . PRO A 1 97 ? 7.556 1.838 -23.889 1.00 97.12 97 PRO A CA 1
ATOM 787 C C . PRO A 1 97 ? 7.912 0.946 -22.688 1.00 97.12 97 PRO A C 1
ATOM 789 O O . PRO A 1 97 ? 7.095 0.137 -22.264 1.00 97.12 97 PRO A O 1
ATOM 792 N N . LEU A 1 98 ? 9.120 1.091 -22.129 1.00 98.00 98 LEU A N 1
ATOM 793 C CA . LEU A 1 98 ? 9.609 0.326 -20.981 1.00 98.00 98 LEU A CA 1
ATOM 794 C C . LEU A 1 98 ? 9.138 0.891 -19.631 1.00 98.00 98 LEU A C 1
ATOM 796 O O . LEU A 1 98 ? 9.201 0.196 -18.617 1.00 98.00 98 LEU A O 1
ATOM 800 N N . ILE A 1 99 ? 8.678 2.148 -19.596 1.00 98.25 99 ILE A N 1
ATOM 801 C CA . ILE A 1 99 ? 8.280 2.822 -18.351 1.00 98.25 99 ILE A CA 1
ATOM 802 C C . ILE A 1 99 ? 7.092 2.135 -17.664 1.00 98.25 99 ILE A C 1
ATOM 804 O O . ILE A 1 99 ? 7.194 1.909 -16.457 1.00 98.25 99 ILE A O 1
ATOM 808 N N . PRO A 1 100 ? 5.989 1.774 -18.356 1.00 97.94 100 PRO A N 1
ATOM 809 C CA . PRO A 1 100 ? 4.838 1.164 -17.695 1.00 97.94 100 PRO A CA 1
ATOM 810 C C . PRO A 1 100 ? 5.211 -0.142 -16.989 1.00 97.94 100 PRO A C 1
ATOM 812 O O . PRO A 1 100 ? 4.862 -0.345 -15.829 1.00 97.94 100 PRO A O 1
ATOM 815 N N . GLU A 1 101 ? 5.957 -1.016 -17.664 1.00 97.94 101 GLU A N 1
ATOM 816 C CA . GLU A 1 101 ? 6.371 -2.296 -17.092 1.00 97.94 101 GLU A CA 1
ATOM 817 C C . GLU A 1 101 ? 7.309 -2.106 -15.894 1.00 97.94 101 GLU A C 1
ATOM 819 O O . GLU A 1 101 ? 7.094 -2.714 -14.845 1.00 97.94 101 GLU A O 1
ATOM 824 N N . ALA A 1 102 ? 8.305 -1.221 -16.011 1.00 98.56 102 ALA A N 1
ATOM 825 C CA . ALA A 1 102 ? 9.212 -0.914 -14.909 1.00 98.56 102 ALA A CA 1
ATOM 826 C C . ALA A 1 102 ? 8.471 -0.333 -13.691 1.00 98.56 102 ALA A C 1
ATOM 828 O O . ALA A 1 102 ? 8.724 -0.750 -12.562 1.00 98.56 102 ALA A O 1
ATOM 829 N N . MET A 1 103 ? 7.512 0.570 -13.917 1.00 98.62 103 MET A N 1
ATOM 830 C CA . MET A 1 103 ? 6.676 1.158 -12.866 1.00 98.62 103 MET A CA 1
ATOM 831 C C . MET A 1 103 ? 5.839 0.093 -12.147 1.00 98.62 103 MET A C 1
ATOM 833 O O . MET A 1 103 ? 5.781 0.060 -10.918 1.00 98.62 103 MET A O 1
ATOM 837 N N . LEU A 1 104 ? 5.212 -0.807 -12.911 1.00 98.44 104 LEU A N 1
ATOM 838 C CA . LEU A 1 104 ? 4.417 -1.906 -12.368 1.00 98.44 104 LEU A CA 1
ATOM 839 C C . LEU A 1 104 ? 5.278 -2.899 -11.569 1.00 98.44 104 LEU A C 1
ATOM 841 O O . LEU A 1 104 ? 4.834 -3.415 -10.539 1.00 98.44 104 LEU A O 1
ATOM 845 N N . ALA A 1 105 ? 6.501 -3.166 -12.031 1.00 98.62 105 ALA A N 1
ATOM 846 C CA . ALA A 1 105 ? 7.457 -4.018 -11.333 1.00 98.62 105 ALA A CA 1
ATOM 847 C C . ALA A 1 105 ? 7.917 -3.393 -10.008 1.00 98.62 105 ALA A C 1
ATOM 849 O O . ALA A 1 105 ? 7.954 -4.093 -8.997 1.00 98.62 105 ALA A O 1
ATOM 850 N N . LEU A 1 106 ? 8.198 -2.086 -9.985 1.00 98.69 106 LEU A N 1
ATOM 851 C CA . LEU A 1 106 ? 8.537 -1.360 -8.757 1.00 98.69 106 LEU A CA 1
ATOM 852 C C . LEU A 1 106 ? 7.379 -1.367 -7.761 1.00 98.69 106 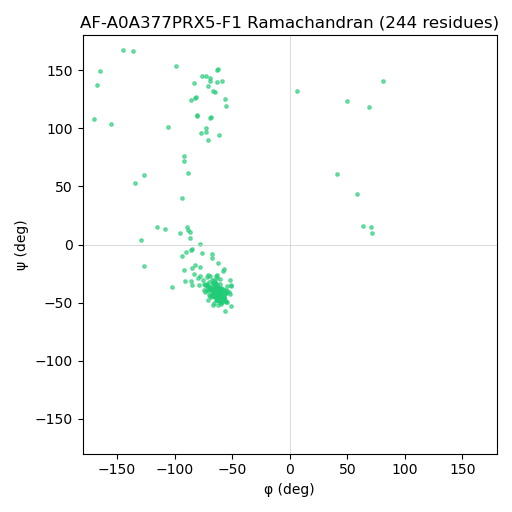LEU A C 1
ATOM 854 O O . LEU A 1 106 ? 7.576 -1.757 -6.614 1.00 98.69 106 LEU A O 1
ATOM 858 N N . GLY A 1 107 ? 6.156 -1.052 -8.199 1.00 98.62 107 GLY A N 1
ATOM 859 C CA . GLY A 1 107 ? 4.980 -1.090 -7.323 1.00 98.62 107 GLY A CA 1
ATOM 860 C C . GLY A 1 107 ? 4.792 -2.447 -6.635 1.00 98.62 107 GLY A C 1
ATOM 861 O O . GLY A 1 107 ? 4.502 -2.501 -5.438 1.00 98.62 107 GLY A O 1
ATOM 862 N N . GLN A 1 108 ? 5.029 -3.548 -7.354 1.00 98.62 108 GLN A N 1
ATOM 863 C CA . GLN A 1 108 ? 5.023 -4.900 -6.781 1.00 98.62 108 GLN A CA 1
ATOM 864 C C . GLN A 1 108 ? 6.235 -5.184 -5.886 1.00 98.62 108 GLN A C 1
ATOM 866 O O . GLN A 1 108 ? 6.088 -5.847 -4.862 1.00 98.62 108 GLN A O 1
ATOM 871 N N . ALA A 1 109 ? 7.424 -4.697 -6.241 1.00 98.62 109 ALA A N 1
ATOM 872 C CA . ALA A 1 109 ? 8.622 -4.866 -5.427 1.00 98.62 109 ALA A CA 1
ATOM 873 C C . ALA A 1 109 ? 8.470 -4.179 -4.059 1.00 98.62 109 ALA A C 1
ATOM 875 O O . ALA A 1 109 ? 8.703 -4.821 -3.037 1.00 98.62 109 ALA A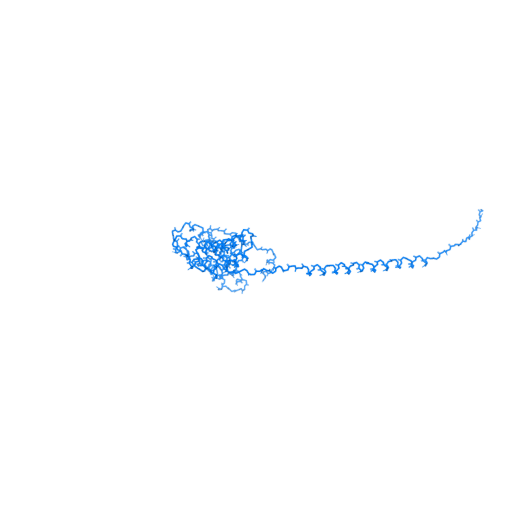 O 1
ATOM 876 N N . HIS A 1 110 ? 7.976 -2.938 -4.029 1.00 98.62 110 HIS A N 1
ATOM 877 C CA . HIS A 1 110 ? 7.658 -2.227 -2.787 1.00 98.62 110 HIS A CA 1
ATOM 878 C C . HIS A 1 110 ? 6.542 -2.912 -1.998 1.00 98.62 110 HIS A C 1
ATOM 880 O O . HIS A 1 110 ? 6.644 -3.021 -0.780 1.00 98.62 110 HIS A O 1
ATOM 886 N N . LEU A 1 111 ? 5.514 -3.447 -2.673 1.00 98.19 111 LEU A N 1
ATOM 887 C CA . LEU A 1 111 ? 4.464 -4.234 -2.012 1.00 98.19 111 LEU A CA 1
ATOM 888 C C . LEU A 1 111 ? 5.054 -5.433 -1.261 1.00 98.19 111 LEU A C 1
ATOM 890 O O . LEU A 1 111 ? 4.696 -5.689 -0.114 1.00 98.19 111 LEU A O 1
ATOM 894 N N . ASN A 1 112 ? 5.964 -6.155 -1.916 1.00 97.56 112 ASN A N 1
ATOM 895 C CA . ASN A 1 112 ? 6.619 -7.334 -1.359 1.00 97.56 112 ASN A CA 1
ATOM 896 C C . ASN A 1 112 ? 7.621 -6.982 -0.249 1.00 97.56 112 ASN A C 1
ATOM 898 O O . ASN A 1 112 ? 7.856 -7.813 0.622 1.00 97.56 112 ASN A O 1
ATOM 902 N N . ASN A 1 113 ? 8.190 -5.772 -0.271 1.00 97.56 113 ASN A N 1
ATOM 903 C CA . ASN A 1 113 ? 9.100 -5.265 0.762 1.00 97.56 113 ASN A CA 1
ATOM 904 C C . ASN A 1 113 ? 8.376 -4.548 1.917 1.00 97.56 113 ASN A C 1
ATOM 906 O O . ASN A 1 113 ? 9.009 -3.863 2.712 1.00 97.56 113 ASN A O 1
ATOM 910 N N . GLU A 1 114 ? 7.050 -4.681 2.000 1.00 97.06 114 GLU A N 1
ATOM 911 C CA . GLU A 1 114 ? 6.195 -4.036 3.006 1.00 97.06 114 GLU A CA 1
ATOM 912 C C . GLU A 1 114 ? 6.164 -2.491 2.955 1.00 97.06 114 GLU A C 1
ATOM 914 O O . GLU A 1 114 ? 5.671 -1.823 3.866 1.00 97.06 114 GLU A O 1
ATOM 919 N N . GLU A 1 115 ? 6.621 -1.897 1.852 1.00 97.62 115 GLU A N 1
ATOM 920 C CA . GLU A 1 115 ? 6.623 -0.453 1.601 1.00 97.62 115 GLU A CA 1
ATOM 921 C C . GLU A 1 115 ? 5.306 -0.021 0.940 1.00 97.62 115 GLU A C 1
ATOM 923 O O . GLU A 1 115 ? 5.241 0.460 -0.194 1.00 97.62 115 GLU A O 1
ATOM 928 N N . TYR A 1 116 ? 4.209 -0.230 1.665 1.00 97.69 116 TYR A N 1
ATOM 929 C CA . TYR A 1 116 ? 2.852 -0.159 1.118 1.00 97.69 116 TYR A CA 1
ATOM 930 C C . TYR A 1 116 ? 2.447 1.220 0.587 1.00 97.69 116 TYR A C 1
ATOM 932 O O . TYR A 1 116 ? 1.723 1.299 -0.402 1.00 97.69 116 TYR A O 1
ATOM 940 N N . ILE A 1 117 ? 2.932 2.299 1.206 1.00 96.06 117 ILE A N 1
ATOM 941 C CA . ILE A 1 117 ? 2.655 3.676 0.763 1.00 96.06 117 ILE A CA 1
ATOM 942 C C . ILE A 1 117 ? 3.304 3.933 -0.601 1.00 96.06 117 ILE A C 1
ATOM 944 O O . ILE A 1 117 ? 2.675 4.480 -1.504 1.00 96.06 117 ILE A O 1
ATOM 948 N N . LEU A 1 118 ? 4.557 3.501 -0.770 1.00 97.81 118 LEU A N 1
ATOM 949 C CA . LEU A 1 118 ? 5.286 3.673 -2.023 1.00 97.81 118 LEU A CA 1
ATOM 950 C C . LEU A 1 118 ? 4.721 2.760 -3.120 1.00 97.81 118 LEU A C 1
ATOM 952 O O . LEU A 1 118 ? 4.591 3.163 -4.274 1.00 97.81 118 LEU A O 1
ATOM 956 N N . SER A 1 119 ? 4.280 1.562 -2.743 1.00 98.62 119 SER A N 1
ATOM 957 C CA . SER A 1 119 ? 3.531 0.669 -3.625 1.00 98.62 119 SER A CA 1
ATOM 958 C C . SER A 1 119 ? 2.217 1.292 -4.131 1.00 98.62 119 SER A C 1
ATOM 960 O O . SER A 1 119 ? 1.985 1.309 -5.342 1.00 98.62 119 SER A O 1
ATOM 962 N N . ASP A 1 120 ? 1.382 1.851 -3.240 1.00 98.38 120 ASP A N 1
ATOM 963 C CA . ASP A 1 120 ? 0.153 2.575 -3.617 1.00 98.38 120 ASP A CA 1
ATOM 964 C C . ASP A 1 120 ? 0.461 3.737 -4.569 1.00 98.38 120 ASP A C 1
ATOM 966 O O . ASP A 1 120 ? -0.186 3.872 -5.610 1.00 98.38 120 ASP A O 1
ATOM 970 N N . PHE A 1 121 ? 1.503 4.519 -4.268 1.00 98.31 121 PHE A N 1
ATOM 971 C CA . PHE A 1 121 ? 1.960 5.606 -5.130 1.00 98.31 121 PHE A CA 1
ATOM 972 C C . PHE A 1 121 ? 2.255 5.126 -6.558 1.00 98.31 121 PHE A C 1
ATOM 974 O O . PHE A 1 121 ? 1.728 5.697 -7.517 1.00 98.31 121 PHE A O 1
ATOM 981 N N . TYR A 1 122 ? 3.029 4.048 -6.715 1.00 98.69 122 TYR A N 1
ATOM 982 C CA . TYR A 1 122 ? 3.348 3.496 -8.032 1.00 98.69 122 TYR A CA 1
ATOM 983 C C . TYR A 1 122 ? 2.108 3.007 -8.788 1.00 98.69 122 TYR A C 1
ATOM 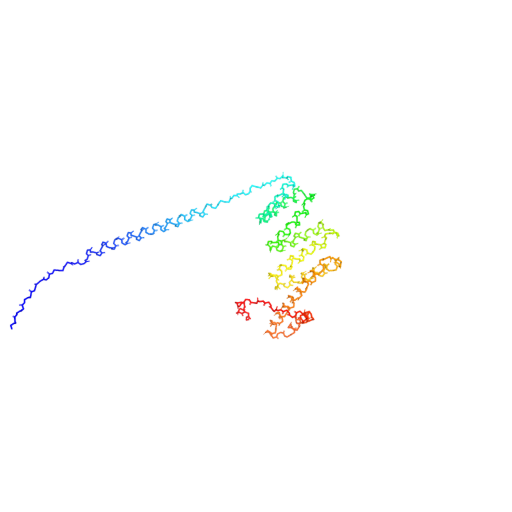985 O O . TYR A 1 122 ? 1.961 3.307 -9.975 1.00 98.69 122 TYR A O 1
ATOM 993 N N . PHE A 1 123 ? 1.183 2.304 -8.128 1.00 98.75 123 PHE A N 1
ATOM 994 C CA . PHE A 1 123 ? -0.051 1.845 -8.779 1.00 98.75 123 PHE A CA 1
ATOM 995 C C . PHE A 1 123 ? -0.985 3.003 -9.149 1.00 98.75 123 PHE A C 1
ATOM 997 O O . PHE A 1 123 ? -1.596 2.987 -10.222 1.00 98.75 123 PHE A O 1
ATOM 1004 N N . LYS A 1 124 ? -1.066 4.037 -8.308 1.00 98.56 124 LYS A N 1
ATOM 1005 C CA . LYS A 1 124 ? -1.830 5.259 -8.581 1.00 98.56 124 LYS A CA 1
ATOM 1006 C C . LYS A 1 124 ? -1.273 6.014 -9.788 1.00 98.56 124 LYS A C 1
ATOM 1008 O O . LYS A 1 124 ? -2.044 6.402 -10.669 1.00 98.56 124 LYS A O 1
ATOM 1013 N N . GLU A 1 125 ? 0.044 6.192 -9.861 1.00 98.31 125 GLU A N 1
ATOM 1014 C CA . GLU A 1 125 ? 0.691 6.830 -11.012 1.00 98.31 125 GLU A CA 1
ATOM 1015 C C . GLU A 1 125 ? 0.545 5.992 -12.286 1.00 98.31 125 GLU A C 1
ATOM 1017 O O . GLU A 1 125 ? 0.278 6.550 -13.354 1.00 98.31 125 GLU A O 1
ATOM 1022 N N . TYR A 1 126 ? 0.619 4.662 -12.178 1.00 98.56 126 TYR A N 1
ATOM 1023 C CA . TYR A 1 126 ? 0.371 3.773 -13.310 1.00 98.56 126 TYR A CA 1
ATOM 1024 C C . TYR A 1 126 ? -1.053 3.943 -13.845 1.00 98.56 126 TYR A C 1
ATOM 1026 O O . TYR A 1 126 ? -1.229 4.150 -15.043 1.00 98.56 126 TYR A O 1
ATOM 1034 N N . LEU A 1 127 ? -2.075 3.908 -12.981 1.00 98.38 127 LEU A N 1
ATOM 1035 C CA . LEU A 1 127 ? -3.474 4.100 -13.387 1.00 98.38 127 LEU A CA 1
ATOM 1036 C C . LEU A 1 127 ? -3.686 5.441 -14.088 1.00 98.38 127 LEU A C 1
ATOM 1038 O O . LEU A 1 127 ? -4.371 5.501 -15.106 1.00 98.38 127 LEU A O 1
ATOM 1042 N N . LYS A 1 128 ? -3.067 6.504 -13.567 1.00 98.00 128 LYS A N 1
ATOM 1043 C CA . LYS A 1 128 ? -3.176 7.856 -14.122 1.00 98.00 128 LYS A CA 1
ATOM 1044 C C . LYS A 1 128 ? -2.602 7.969 -15.538 1.00 98.00 128 LYS A C 1
ATOM 1046 O O . LYS A 1 128 ? -3.133 8.737 -16.333 1.00 98.00 128 LYS A O 1
ATOM 1051 N N . ARG A 1 129 ? -1.510 7.258 -15.840 1.00 96.69 129 ARG A N 1
ATOM 1052 C CA . ARG A 1 129 ? -0.757 7.414 -17.101 1.00 96.69 129 ARG A CA 1
ATOM 1053 C C . ARG A 1 129 ? -1.029 6.310 -18.122 1.00 96.69 129 ARG A C 1
ATOM 1055 O O . ARG A 1 129 ? -1.048 6.579 -19.317 1.00 96.69 129 ARG A O 1
ATOM 1062 N N . TYR A 1 130 ? -1.207 5.079 -17.653 1.00 97.06 130 TYR A N 1
ATOM 1063 C CA . TYR A 1 130 ? -1.215 3.854 -18.463 1.00 97.06 130 TYR A CA 1
ATOM 1064 C C . TYR A 1 130 ? -2.441 2.964 -18.202 1.00 97.06 130 TYR A C 1
ATOM 1066 O O . TYR A 1 130 ? -2.544 1.864 -18.758 1.00 97.06 130 TYR A O 1
ATOM 1074 N N . GLY A 1 131 ? -3.369 3.421 -17.356 1.00 96.94 131 GLY A N 1
ATOM 1075 C CA . GLY A 1 131 ? -4.634 2.743 -17.107 1.00 96.94 131 GLY A CA 1
ATOM 1076 C C . GLY A 1 131 ? -5.506 2.710 -18.362 1.00 96.94 131 GLY A C 1
ATOM 1077 O O . GLY A 1 131 ? -5.712 3.721 -19.029 1.00 96.94 131 GLY A O 1
ATOM 1078 N N . ASN A 1 132 ? -6.027 1.532 -18.683 1.00 96.31 132 ASN A N 1
ATOM 1079 C CA . ASN A 1 132 ? -6.960 1.302 -19.779 1.00 96.31 132 ASN A CA 1
ATOM 1080 C C . ASN A 1 132 ? -7.978 0.211 -19.382 1.00 96.31 132 ASN A C 1
ATOM 1082 O O . ASN A 1 132 ? -7.765 -0.493 -18.393 1.00 96.31 132 ASN A O 1
ATOM 1086 N N . PRO A 1 133 ? -9.073 0.015 -20.137 1.00 95.81 133 PRO A N 1
ATOM 1087 C CA . PRO A 1 133 ? -10.120 -0.935 -19.753 1.00 95.81 133 PRO A CA 1
ATOM 1088 C C . PRO A 1 133 ? -9.656 -2.387 -19.559 1.00 95.81 133 PRO A C 1
ATOM 1090 O O . PRO A 1 133 ? -10.322 -3.138 -18.858 1.00 95.81 133 PRO A O 1
ATOM 1093 N N . SER A 1 134 ? -8.529 -2.792 -20.159 1.00 95.44 134 SER A N 1
ATOM 1094 C CA . SER A 1 134 ? -8.011 -4.163 -20.053 1.00 95.44 134 SER A CA 1
ATOM 1095 C C . SER A 1 134 ? -7.151 -4.422 -18.812 1.00 95.44 134 SER A C 1
ATOM 1097 O O . SER A 1 134 ? -6.962 -5.580 -18.447 1.00 95.44 134 SER A O 1
ATOM 1099 N N . ASN A 1 135 ? -6.611 -3.375 -18.175 1.00 96.38 135 ASN A N 1
ATOM 1100 C CA . ASN A 1 135 ? -5.695 -3.510 -17.036 1.00 96.38 135 ASN A CA 1
ATOM 1101 C C . ASN A 1 135 ? -6.120 -2.722 -15.789 1.00 96.38 135 ASN A C 1
ATOM 1103 O O . ASN A 1 135 ? -5.614 -2.999 -14.701 1.00 96.38 135 ASN A O 1
ATOM 1107 N N . ALA A 1 136 ? -7.006 -1.732 -15.923 1.00 97.81 136 ALA A N 1
ATOM 1108 C CA . ALA A 1 136 ? -7.272 -0.778 -14.856 1.00 97.81 136 ALA A CA 1
ATOM 1109 C C . ALA A 1 136 ? -7.896 -1.447 -13.628 1.00 97.81 136 ALA A C 1
ATOM 1111 O O . ALA A 1 136 ? -7.567 -1.065 -12.505 1.00 97.81 136 ALA A O 1
ATOM 1112 N N . ASP A 1 137 ? -8.721 -2.478 -13.817 1.00 98.12 137 ASP A N 1
ATOM 1113 C CA . ASP A 1 137 ? -9.295 -3.246 -12.713 1.00 98.12 137 ASP A CA 1
ATOM 1114 C C . ASP A 1 137 ? -8.200 -3.995 -11.932 1.00 98.12 137 ASP A C 1
ATOM 1116 O O . ASP A 1 137 ? -8.136 -3.916 -10.710 1.00 98.12 137 ASP A O 1
ATOM 1120 N N . TYR A 1 138 ? -7.251 -4.632 -12.614 1.00 98.31 138 TYR A N 1
ATOM 1121 C CA . TYR A 1 138 ? -6.140 -5.314 -11.961 1.00 98.31 138 TYR A CA 1
ATOM 1122 C C . TYR A 1 138 ? -5.239 -4.356 -11.186 1.00 98.31 138 TYR A C 1
ATOM 1124 O O . TYR A 1 138 ? -4.914 -4.623 -10.029 1.00 98.31 138 TYR A O 1
ATOM 1132 N N . ILE A 1 139 ? -4.854 -3.226 -11.783 1.00 98.56 139 ILE A N 1
ATOM 1133 C CA . ILE A 1 139 ? -3.976 -2.270 -11.096 1.00 98.56 139 ILE A CA 1
ATOM 1134 C C . ILE A 1 139 ? -4.704 -1.602 -9.925 1.00 98.56 139 ILE A C 1
ATOM 1136 O O . ILE A 1 139 ? -4.111 -1.408 -8.865 1.00 98.56 139 ILE A O 1
ATOM 1140 N N . SER A 1 140 ? -6.003 -1.323 -10.063 1.00 98.50 140 SER A N 1
ATOM 1141 C CA . SER A 1 140 ? -6.821 -0.811 -8.955 1.00 98.50 140 SER A CA 1
ATOM 1142 C C . SER A 1 140 ? -6.937 -1.839 -7.824 1.00 98.50 140 SER A C 1
ATOM 1144 O O . SER A 1 140 ? -6.868 -1.477 -6.652 1.00 98.50 140 SER A O 1
ATOM 1146 N N . TYR A 1 141 ? -7.020 -3.130 -8.153 1.00 98.56 141 TYR A N 1
ATOM 1147 C CA . TYR A 1 141 ? -6.966 -4.203 -7.164 1.00 98.56 141 TYR A CA 1
ATOM 1148 C C . TYR A 1 141 ? -5.600 -4.278 -6.457 1.00 98.56 141 TYR A C 1
ATOM 1150 O O . TYR A 1 141 ? -5.552 -4.423 -5.236 1.00 98.56 141 TYR A O 1
ATOM 1158 N N . LEU A 1 142 ? -4.483 -4.138 -7.181 1.00 98.69 142 LEU A N 1
ATOM 1159 C CA . LEU A 1 142 ? -3.150 -4.086 -6.564 1.00 98.69 142 LEU A CA 1
ATOM 1160 C C . LEU A 1 142 ? -3.012 -2.895 -5.611 1.00 98.69 142 LEU A C 1
ATOM 1162 O O . LEU A 1 142 ? -2.469 -3.043 -4.519 1.00 98.69 142 LEU A O 1
ATOM 1166 N N . ARG A 1 143 ? -3.579 -1.749 -5.986 1.00 98.44 143 ARG A N 1
ATOM 1167 C CA . ARG A 1 143 ? -3.667 -0.566 -5.132 1.00 98.44 143 ARG A CA 1
ATOM 1168 C C . ARG A 1 143 ? -4.422 -0.856 -3.827 1.00 98.44 143 ARG A C 1
ATOM 1170 O O . ARG A 1 143 ? -3.903 -0.601 -2.742 1.00 98.44 143 ARG A O 1
ATOM 1177 N N . LEU A 1 144 ? -5.602 -1.475 -3.914 1.00 98.56 144 LEU A N 1
ATOM 1178 C CA . LEU A 1 144 ? -6.370 -1.924 -2.743 1.00 98.56 144 LEU A CA 1
ATOM 1179 C C . LEU A 1 144 ? -5.598 -2.924 -1.875 1.00 98.56 144 LEU A C 1
ATOM 1181 O O . LEU A 1 144 ? -5.658 -2.870 -0.648 1.00 98.56 144 LEU A O 1
ATOM 1185 N N . LYS A 1 145 ? -4.829 -3.815 -2.502 1.00 98.19 145 LYS A N 1
ATOM 1186 C CA . LYS A 1 145 ? -3.973 -4.773 -1.802 1.00 98.19 145 LYS A CA 1
ATOM 1187 C C . LYS A 1 145 ? -2.876 -4.072 -0.988 1.00 98.19 145 LYS A C 1
ATOM 1189 O O . LYS A 1 145 ? -2.628 -4.487 0.143 1.00 98.19 145 LYS A O 1
ATOM 1194 N N . SER A 1 146 ? -2.278 -2.994 -1.502 1.00 98.00 146 SER A N 1
ATOM 1195 C CA . SER A 1 146 ? -1.331 -2.163 -0.741 1.00 98.00 146 SER A CA 1
ATOM 1196 C C . SER A 1 146 ? -1.987 -1.555 0.501 1.00 98.00 146 SER A C 1
ATOM 1198 O O . SER A 1 146 ? -1.434 -1.654 1.596 1.00 98.00 146 SER A O 1
ATOM 1200 N N . HIS A 1 147 ? -3.208 -1.025 0.372 1.00 97.69 147 HIS A N 1
ATOM 1201 C CA . HIS A 1 147 ? -3.986 -0.536 1.517 1.00 97.69 147 HIS A CA 1
ATOM 1202 C C . HIS A 1 147 ? -4.287 -1.652 2.530 1.00 97.69 147 HIS A C 1
ATOM 1204 O O . HIS A 1 147 ? -4.055 -1.482 3.727 1.00 97.69 147 HIS A O 1
ATOM 1210 N N . LEU A 1 148 ? -4.748 -2.822 2.079 1.00 96.88 148 LEU A N 1
ATOM 1211 C CA . LEU A 1 148 ? -5.036 -3.948 2.972 1.00 96.88 148 LEU A CA 1
ATOM 1212 C C . LEU A 1 148 ? -3.819 -4.337 3.822 1.00 96.88 148 LEU A C 1
ATOM 1214 O O . LEU A 1 148 ? -3.975 -4.669 4.995 1.00 96.88 148 LEU A O 1
ATOM 1218 N N . TYR A 1 149 ? -2.612 -4.322 3.264 1.00 96.06 149 TYR A N 1
ATOM 1219 C CA . TYR A 1 149 ? -1.428 -4.659 4.049 1.00 96.06 149 TYR A CA 1
ATOM 1220 C C . TYR A 1 149 ? -0.951 -3.509 4.944 1.00 96.06 149 TYR A C 1
ATOM 1222 O O . TYR A 1 149 ? -0.548 -3.758 6.084 1.00 96.06 149 TYR A O 1
ATOM 1230 N N . ALA A 1 150 ? -1.088 -2.257 4.495 1.00 95.44 150 ALA A N 1
ATOM 1231 C CA . ALA A 1 150 ? -0.834 -1.078 5.326 1.00 95.44 150 ALA A CA 1
ATOM 1232 C C . ALA A 1 150 ? -1.749 -1.019 6.561 1.00 95.44 150 ALA A C 1
ATOM 1234 O O . ALA A 1 150 ? -1.332 -0.539 7.619 1.00 95.44 150 ALA A O 1
ATOM 1235 N N . PHE A 1 151 ? -2.960 -1.579 6.466 1.00 92.81 151 PHE A N 1
ATOM 1236 C CA . PHE A 1 151 ? -3.929 -1.639 7.559 1.00 92.81 151 PHE A CA 1
ATOM 1237 C C . PHE A 1 151 ? -3.347 -2.208 8.858 1.00 92.81 151 PHE A C 1
ATOM 1239 O O . PHE A 1 151 ? -3.661 -1.704 9.931 1.00 92.81 151 PHE A O 1
ATOM 1246 N N . LYS A 1 152 ? -2.433 -3.186 8.811 1.00 81.50 152 LYS A N 1
ATOM 1247 C CA . LYS A 1 152 ? -1.809 -3.730 10.033 1.00 81.50 152 LYS A CA 1
ATOM 1248 C C . LYS A 1 152 ? -1.118 -2.644 10.870 1.00 81.50 152 LYS A C 1
ATOM 1250 O O . LYS A 1 152 ? -1.217 -2.665 12.097 1.00 81.50 152 LYS A O 1
ATOM 1255 N N . ASN A 1 153 ? -0.454 -1.697 10.210 1.00 70.75 153 ASN A N 1
ATOM 1256 C CA . ASN A 1 153 ? 0.316 -0.635 10.857 1.00 70.75 153 ASN A CA 1
ATOM 1257 C C . ASN A 1 153 ? -0.533 0.620 11.118 1.00 70.75 153 ASN A C 1
ATOM 1259 O O . ASN A 1 153 ? -0.326 1.291 12.127 1.00 70.75 153 ASN A O 1
ATOM 1263 N N . SER A 1 154 ? -1.520 0.888 10.258 1.00 73.88 154 SER A N 1
ATOM 1264 C CA . SER A 1 154 ? -2.358 2.097 10.296 1.00 73.88 154 SER A CA 1
ATOM 1265 C C . SER A 1 154 ? -3.798 1.845 10.759 1.00 73.88 154 SER A C 1
ATOM 1267 O O . SER A 1 154 ? -4.647 2.714 10.627 1.00 73.88 154 SER A O 1
ATOM 1269 N N . SER A 1 155 ? -4.109 0.678 11.329 1.00 74.69 155 SER A N 1
ATOM 1270 C CA . SER A 1 155 ? -5.481 0.267 11.702 1.00 74.69 155 SER A CA 1
ATOM 1271 C C . SER A 1 155 ? -6.209 1.209 12.664 1.00 74.69 155 SER A C 1
ATOM 1273 O O . SER A 1 155 ? -7.434 1.182 12.741 1.00 74.69 155 SER A O 1
ATOM 1275 N N . LYS A 1 156 ? -5.464 2.032 13.405 1.00 80.50 156 LYS A N 1
ATOM 1276 C CA . LYS A 1 156 ? -6.003 3.020 14.352 1.00 80.50 156 LYS A CA 1
ATOM 1277 C C . LYS A 1 156 ? -6.189 4.407 13.737 1.00 80.50 156 LYS A C 1
ATOM 1279 O O . LYS A 1 156 ? -6.754 5.281 14.388 1.00 80.50 156 LYS A O 1
ATOM 1284 N N . ASP A 1 157 ? -5.682 4.620 12.530 1.00 90.25 157 ASP A N 1
ATOM 1285 C CA . ASP A 1 157 ? -5.830 5.866 11.799 1.00 90.25 157 ASP A CA 1
ATOM 1286 C C . ASP A 1 157 ? -7.211 5.892 11.130 1.00 90.25 157 ASP A C 1
ATOM 1288 O O . ASP A 1 157 ? -7.509 5.138 10.200 1.00 90.25 157 ASP A O 1
ATOM 1292 N N . GLN A 1 158 ? -8.074 6.767 11.644 1.00 89.94 158 GLN A N 1
ATOM 1293 C CA . GLN A 1 158 ? -9.438 6.924 11.156 1.00 89.94 158 GLN A CA 1
ATOM 1294 C C . GLN A 1 158 ? -9.490 7.470 9.723 1.00 89.94 158 GLN A C 1
ATOM 1296 O O . GLN A 1 158 ? -10.400 7.112 8.975 1.00 89.94 158 GLN A O 1
ATOM 1301 N N . GLN A 1 159 ? -8.540 8.325 9.335 1.00 93.75 159 GLN A N 1
ATOM 1302 C CA . GLN A 1 159 ? -8.480 8.870 7.982 1.00 93.75 159 GLN A CA 1
ATOM 1303 C C . GLN A 1 159 ? -8.064 7.779 6.997 1.00 93.75 159 GLN A C 1
ATOM 1305 O O . GLN A 1 159 ? -8.739 7.566 5.994 1.00 93.75 159 GLN A O 1
ATOM 1310 N N . PHE A 1 160 ? -7.014 7.024 7.322 1.00 94.44 160 PHE A N 1
ATOM 1311 C CA . PHE A 1 160 ? -6.593 5.888 6.503 1.00 94.44 160 PHE A CA 1
ATOM 1312 C C . PHE A 1 160 ? -7.733 4.876 6.292 1.00 94.44 160 PHE A C 1
ATOM 1314 O O . PHE A 1 160 ? -7.926 4.369 5.183 1.00 94.44 160 PHE A O 1
ATOM 1321 N N . MET A 1 161 ? -8.509 4.593 7.345 1.00 93.38 161 MET A N 1
ATOM 1322 C CA . MET A 1 161 ? -9.659 3.691 7.278 1.00 93.38 161 MET A CA 1
ATOM 1323 C C . MET A 1 161 ? -10.737 4.209 6.320 1.00 93.38 161 MET A C 1
ATOM 1325 O O . MET A 1 161 ? -11.162 3.480 5.422 1.00 93.38 161 MET A O 1
ATOM 1329 N N . SER A 1 162 ? -11.163 5.463 6.487 1.00 94.19 162 SER A N 1
ATOM 1330 C CA . SER A 1 162 ? -12.236 6.045 5.678 1.00 94.19 162 SER A CA 1
ATOM 1331 C C . SER A 1 162 ? -11.836 6.180 4.208 1.00 94.19 162 SER A C 1
ATOM 1333 O O . SER A 1 162 ? -12.627 5.844 3.327 1.00 94.19 162 SER A O 1
ATOM 1335 N N . GLU A 1 163 ? -10.592 6.576 3.933 1.00 96.00 163 GLU A N 1
ATOM 1336 C CA . GLU A 1 163 ? -10.040 6.643 2.578 1.00 96.00 163 GLU A CA 1
ATOM 1337 C C . GLU A 1 163 ? -9.962 5.261 1.921 1.00 96.00 163 GLU A C 1
ATOM 1339 O O . GLU A 1 163 ? -10.307 5.114 0.747 1.00 96.00 163 GLU A O 1
ATOM 1344 N N . SER A 1 164 ? -9.556 4.234 2.672 1.00 97.19 164 SER A N 1
ATOM 1345 C CA . SER A 1 164 ? -9.480 2.861 2.160 1.00 97.19 164 SER A CA 1
ATOM 1346 C C . SER A 1 164 ? -10.866 2.290 1.856 1.00 97.19 164 SER A C 1
ATOM 1348 O O . SER A 1 164 ? -11.054 1.688 0.801 1.00 97.19 164 SER A O 1
ATOM 1350 N N . ILE A 1 165 ? -11.855 2.524 2.727 1.00 97.06 165 ILE A N 1
ATOM 1351 C CA . ILE A 1 165 ? -13.250 2.124 2.482 1.00 97.06 165 ILE A CA 1
ATOM 1352 C C . ILE A 1 165 ? -13.798 2.847 1.248 1.00 97.06 165 ILE A C 1
ATOM 1354 O O . ILE A 1 165 ? -14.373 2.203 0.373 1.00 97.06 165 ILE A O 1
ATOM 1358 N N . ALA A 1 166 ? -13.577 4.158 1.124 1.00 97.94 166 ALA A N 1
ATOM 1359 C CA . ALA A 1 166 ? -14.006 4.916 -0.050 1.00 97.94 166 ALA A CA 1
ATOM 1360 C C . ALA A 1 166 ? -13.373 4.378 -1.344 1.00 97.94 166 ALA A C 1
ATOM 1362 O O . ALA A 1 166 ? -14.055 4.250 -2.360 1.00 97.94 166 ALA A O 1
ATOM 1363 N N . LEU A 1 167 ? -12.090 4.006 -1.301 1.00 98.06 167 LEU A N 1
ATOM 1364 C CA . LEU A 1 167 ? -11.391 3.415 -2.440 1.00 98.06 167 LEU A CA 1
ATOM 1365 C C . LEU A 1 167 ? -11.958 2.039 -2.831 1.00 98.06 167 LEU A C 1
ATOM 1367 O O . LEU A 1 167 ? -12.051 1.730 -4.018 1.00 98.06 167 LEU A O 1
ATOM 1371 N N . ILE A 1 168 ? -12.354 1.225 -1.850 1.00 98.50 168 ILE A N 1
ATOM 1372 C CA . ILE A 1 168 ? -13.014 -0.070 -2.073 1.00 98.50 168 ILE A CA 1
ATOM 1373 C C . ILE A 1 168 ? -14.370 0.127 -2.762 1.00 98.50 168 ILE A C 1
ATOM 1375 O O . ILE A 1 168 ? -14.640 -0.520 -3.774 1.00 98.50 168 ILE A O 1
ATOM 1379 N N . GLN A 1 169 ? -15.191 1.058 -2.270 1.00 98.19 169 GLN A N 1
ATOM 1380 C CA . GLN A 1 169 ? -16.494 1.359 -2.874 1.00 98.19 169 GLN A CA 1
ATOM 1381 C C . GLN A 1 169 ? -16.347 1.881 -4.309 1.00 98.19 169 GLN A C 1
ATOM 1383 O O . GLN A 1 169 ? -17.055 1.435 -5.213 1.00 98.19 169 GLN A O 1
ATOM 1388 N N . ASP A 1 170 ? -15.379 2.770 -4.542 1.00 98.25 170 ASP A N 1
ATOM 1389 C CA . ASP A 1 170 ? -15.060 3.293 -5.873 1.00 98.25 170 ASP A CA 1
ATOM 1390 C C . ASP A 1 170 ? -14.652 2.174 -6.844 1.00 98.25 170 ASP A C 1
ATOM 1392 O O . ASP A 1 170 ? -15.101 2.151 -7.992 1.00 98.25 170 ASP A O 1
ATOM 1396 N N . PHE A 1 171 ? -13.862 1.198 -6.383 1.00 98.56 171 PHE A N 1
ATOM 1397 C CA . PHE A 1 171 ? -13.522 0.018 -7.178 1.00 98.56 171 PHE A CA 1
ATOM 1398 C C . PHE A 1 171 ? -14.768 -0.777 -7.572 1.00 98.56 171 PHE A C 1
ATOM 1400 O O . PHE A 1 171 ? -14.945 -1.102 -8.747 1.00 98.56 171 PHE A O 1
ATOM 1407 N N . MET A 1 172 ? -15.623 -1.099 -6.600 1.00 98.25 172 MET A N 1
ATOM 1408 C CA . MET A 1 172 ? -16.815 -1.920 -6.821 1.00 98.25 172 MET A CA 1
ATOM 1409 C C . MET A 1 172 ? -17.804 -1.235 -7.768 1.00 98.25 172 MET A C 1
ATOM 1411 O O . MET A 1 172 ? -18.392 -1.894 -8.625 1.00 98.25 172 MET A O 1
ATOM 1415 N N . GLN A 1 173 ? -17.927 0.091 -7.671 1.00 98.06 173 GLN A N 1
ATOM 1416 C CA . GLN A 1 173 ? -18.753 0.889 -8.572 1.00 98.06 173 GLN A CA 1
ATOM 1417 C C . GLN A 1 173 ? -18.180 0.944 -9.994 1.00 98.06 173 GLN A C 1
ATOM 1419 O O . GLN A 1 173 ? -18.928 0.817 -10.965 1.00 98.06 173 GLN A O 1
ATOM 1424 N N . LYS A 1 174 ? -16.866 1.150 -10.138 1.00 97.50 174 LYS A N 1
ATOM 1425 C CA . LYS A 1 174 ? -16.211 1.284 -11.450 1.00 97.50 174 LYS A CA 1
ATOM 1426 C C . LYS A 1 174 ? -16.060 -0.041 -12.183 1.00 97.50 174 LYS A C 1
ATOM 1428 O O . LYS A 1 174 ? -16.132 -0.064 -13.411 1.00 97.50 174 LYS A O 1
ATOM 1433 N N . TYR A 1 175 ? -15.850 -1.133 -11.452 1.00 97.62 175 TYR A N 1
ATOM 1434 C CA . TYR A 1 175 ? -15.534 -2.441 -12.019 1.00 97.62 175 TYR A CA 1
ATOM 1435 C C . TYR A 1 175 ? -16.486 -3.544 -11.516 1.00 97.62 175 TYR A C 1
ATOM 1437 O O . TYR A 1 175 ? -16.028 -4.550 -10.967 1.00 97.62 175 TYR A O 1
ATOM 1445 N N . PRO A 1 176 ? -17.808 -3.422 -11.758 1.00 97.06 176 PRO A N 1
ATOM 1446 C CA . PRO A 1 176 ? -18.822 -4.343 -11.230 1.00 97.06 176 PRO A CA 1
ATOM 1447 C C . PRO A 1 176 ? -18.747 -5.765 -11.809 1.00 97.06 176 PRO A C 1
ATOM 1449 O O . PRO A 1 176 ? -19.383 -6.673 -11.289 1.00 97.06 176 PRO A O 1
ATOM 1452 N N . ASN A 1 177 ? -17.961 -5.975 -12.869 1.00 96.38 177 ASN A N 1
ATOM 1453 C CA . ASN A 1 177 ? -17.735 -7.284 -13.489 1.00 96.38 177 ASN A CA 1
ATOM 1454 C C . ASN A 1 177 ? -16.271 -7.747 -13.369 1.00 96.38 177 ASN A C 1
ATOM 1456 O O . ASN A 1 177 ? -15.843 -8.637 -14.105 1.00 96.38 177 ASN A O 1
ATOM 1460 N N . SER A 1 178 ? -15.468 -7.125 -12.498 1.00 97.62 178 SER A N 1
ATOM 1461 C CA . SER A 1 178 ? -14.065 -7.515 -12.346 1.00 97.62 178 SER A CA 1
ATOM 1462 C C . SER A 1 178 ? -13.933 -8.890 -11.699 1.00 97.62 178 SER A C 1
ATOM 1464 O O . SER A 1 178 ? -14.596 -9.209 -10.711 1.00 97.62 178 SER A O 1
ATOM 1466 N N . ARG A 1 179 ? -12.968 -9.676 -12.184 1.00 97.25 179 ARG A N 1
ATOM 1467 C CA . ARG A 1 179 ? -12.602 -10.967 -11.584 1.00 97.25 179 ARG A CA 1
ATOM 1468 C C . ARG A 1 179 ? -12.073 -10.848 -10.149 1.00 97.25 179 ARG A C 1
ATOM 1470 O O . ARG A 1 179 ? -11.977 -11.856 -9.456 1.00 97.25 179 ARG A O 1
ATOM 1477 N N . TYR A 1 180 ? -11.689 -9.644 -9.717 1.00 98.12 180 TYR A N 1
ATOM 1478 C CA . TYR A 1 180 ? -11.123 -9.403 -8.389 1.00 98.12 180 TYR A CA 1
ATOM 1479 C C . TYR A 1 180 ? -12.170 -9.065 -7.321 1.00 98.12 180 TYR A C 1
ATOM 1481 O O . TYR A 1 180 ? -11.813 -8.995 -6.146 1.00 98.12 180 TYR A O 1
ATOM 1489 N N . LEU A 1 181 ? -13.446 -8.897 -7.690 1.00 97.88 181 LEU A N 1
ATOM 1490 C CA . LEU A 1 181 ? -14.513 -8.518 -6.757 1.00 97.88 181 LEU A CA 1
ATOM 1491 C C . LEU A 1 181 ? -14.612 -9.391 -5.499 1.00 97.88 181 LEU A C 1
ATOM 1493 O O . LEU A 1 181 ? -14.724 -8.813 -4.421 1.00 97.88 181 LEU A O 1
ATOM 1497 N N . PRO A 1 182 ? -14.499 -10.735 -5.558 1.00 97.81 182 PRO A N 1
ATOM 1498 C CA . PRO A 1 182 ? -14.539 -11.552 -4.344 1.00 97.81 182 PRO A CA 1
ATOM 1499 C C . PRO A 1 182 ? -13.454 -11.174 -3.325 1.00 97.81 182 PRO A C 1
ATOM 1501 O O . PRO A 1 182 ? -13.718 -11.124 -2.127 1.00 97.81 182 PRO A O 1
ATOM 1504 N N . PHE A 1 183 ? -12.246 -10.843 -3.796 1.00 98.00 183 PHE A N 1
ATOM 1505 C CA . PHE A 1 183 ? -11.154 -10.397 -2.926 1.00 98.00 183 PHE A CA 1
ATOM 1506 C C . PHE A 1 183 ? -11.390 -8.983 -2.392 1.00 98.00 183 PHE A C 1
ATOM 1508 O O . PHE A 1 183 ? -11.019 -8.684 -1.261 1.00 98.00 183 PHE A O 1
ATOM 1515 N N . VAL A 1 184 ? -12.004 -8.111 -3.193 1.00 98.31 184 VAL A N 1
ATOM 1516 C CA . VAL A 1 184 ? -12.335 -6.742 -2.778 1.00 98.31 184 VAL A CA 1
ATOM 1517 C C . VAL A 1 184 ? -13.442 -6.736 -1.722 1.00 98.31 184 VAL A C 1
ATOM 1519 O O . VAL A 1 184 ? -13.321 -6.010 -0.743 1.00 98.31 184 VAL A O 1
ATOM 1522 N N . HIS A 1 185 ? -14.443 -7.610 -1.828 1.00 97.62 185 HIS A N 1
ATOM 1523 C CA . HIS A 1 185 ? -15.431 -7.808 -0.763 1.00 97.62 185 HIS A CA 1
ATOM 1524 C C . HIS A 1 185 ? -14.803 -8.349 0.527 1.00 97.62 185 HIS A C 1
ATOM 1526 O O . HIS A 1 185 ? -15.168 -7.932 1.623 1.00 97.62 185 HIS A O 1
ATOM 1532 N N . GLU A 1 186 ? -13.816 -9.245 0.434 1.00 96.44 186 GLU A N 1
ATOM 1533 C CA . GLU A 1 186 ? -13.078 -9.682 1.626 1.00 96.44 186 GLU A CA 1
ATOM 1534 C C . GLU A 1 186 ? -12.336 -8.506 2.287 1.00 96.44 186 GLU A C 1
ATOM 1536 O O . GLU A 1 186 ? -12.332 -8.376 3.515 1.00 96.44 186 GLU A O 1
ATOM 1541 N N . MET A 1 187 ? -11.720 -7.632 1.482 1.00 97.25 187 MET A N 1
ATOM 1542 C CA . MET A 1 187 ? -11.089 -6.404 1.974 1.00 97.25 187 MET A CA 1
ATOM 1543 C C . MET A 1 187 ? -12.117 -5.496 2.649 1.00 97.25 187 MET A C 1
ATOM 1545 O O . MET A 1 187 ? -11.882 -5.064 3.774 1.00 97.25 187 MET A O 1
ATOM 1549 N N . GLU A 1 188 ? -13.258 -5.258 2.003 1.00 96.75 188 GLU A N 1
ATOM 1550 C CA . GLU A 1 188 ? -14.366 -4.453 2.523 1.00 96.75 188 GLU A CA 1
ATOM 1551 C C . GLU A 1 188 ? -14.768 -4.905 3.928 1.00 96.75 188 GLU A C 1
ATOM 1553 O O . GLU A 1 188 ? -14.736 -4.110 4.867 1.00 96.75 188 GLU A O 1
ATOM 1558 N N . VAL A 1 189 ? -15.036 -6.203 4.098 1.00 95.38 189 VAL A N 1
ATOM 1559 C CA . VAL A 1 189 ? -15.394 -6.781 5.397 1.00 95.38 189 VAL A CA 1
ATOM 1560 C C . VAL A 1 189 ? -14.301 -6.517 6.433 1.00 95.38 189 VAL A C 1
ATOM 1562 O O . VAL A 1 189 ? -14.605 -6.085 7.542 1.00 95.38 189 VAL A O 1
ATOM 1565 N N . LYS A 1 190 ? -13.019 -6.709 6.096 1.00 94.06 190 LYS A N 1
ATOM 1566 C CA . LYS A 1 190 ? -11.910 -6.447 7.035 1.00 94.06 190 LYS A CA 1
ATOM 1567 C C . LYS A 1 190 ? -11.834 -4.982 7.460 1.00 94.06 190 LYS A C 1
ATOM 1569 O O . LYS A 1 190 ? -11.653 -4.714 8.647 1.00 94.06 190 LYS A O 1
ATOM 1574 N N . PHE A 1 191 ? -11.979 -4.053 6.518 1.00 95.50 191 PHE A N 1
ATOM 1575 C CA . PHE A 1 191 ? -11.952 -2.621 6.810 1.00 95.50 191 PHE A CA 1
ATOM 1576 C C . PHE A 1 191 ? -13.172 -2.190 7.638 1.00 95.50 191 PHE A C 1
ATOM 1578 O O . PHE A 1 191 ? -13.001 -1.494 8.637 1.00 95.50 191 PHE A O 1
ATOM 1585 N N . ILE A 1 192 ? -14.383 -2.660 7.318 1.00 94.75 192 ILE A N 1
ATOM 1586 C CA . ILE A 1 192 ? -15.589 -2.348 8.107 1.00 94.75 192 ILE A CA 1
ATOM 1587 C C . ILE A 1 192 ? -15.471 -2.908 9.529 1.00 94.75 192 ILE A C 1
ATOM 1589 O O . ILE A 1 192 ? -15.744 -2.195 10.493 1.00 94.75 192 ILE A O 1
ATOM 1593 N N . LEU A 1 193 ? -14.997 -4.146 9.698 1.00 93.31 193 LEU A N 1
ATOM 1594 C CA . LEU A 1 193 ? -14.785 -4.720 11.031 1.00 93.31 193 LEU A CA 1
ATOM 1595 C C . LEU A 1 193 ? -13.720 -3.954 11.830 1.00 93.31 193 LEU A C 1
ATOM 1597 O O . LEU A 1 193 ? -13.898 -3.723 13.027 1.00 93.31 193 LEU A O 1
ATOM 1601 N N . GLY A 1 194 ? -12.647 -3.502 11.175 1.00 92.31 194 GLY A N 1
ATOM 1602 C CA . GLY A 1 194 ? -11.660 -2.614 11.790 1.00 92.31 194 GLY A CA 1
ATOM 1603 C C . GLY A 1 194 ? -12.257 -1.265 12.208 1.00 92.31 194 GLY A C 1
ATOM 1604 O O . GLY A 1 194 ? -12.005 -0.787 13.316 1.00 92.31 194 GLY A O 1
ATOM 1605 N N . GLN A 1 195 ? -13.099 -0.669 11.361 1.00 93.25 195 GLN A N 1
ATOM 1606 C CA . GLN A 1 195 ? -13.808 0.579 11.652 1.00 93.25 195 GLN A CA 1
ATOM 1607 C C . GLN A 1 195 ? -14.791 0.418 12.821 1.00 93.25 195 GLN A C 1
ATOM 1609 O O . GLN A 1 195 ? -14.864 1.301 13.681 1.00 93.25 195 GLN A O 1
ATOM 1614 N N . ASN A 1 196 ? -15.499 -0.712 12.895 1.00 93.69 196 ASN A N 1
ATOM 1615 C CA . ASN A 1 196 ? -16.365 -1.076 14.015 1.00 93.69 196 ASN A CA 1
ATOM 1616 C C . ASN A 1 196 ? -15.569 -1.179 15.321 1.00 93.69 196 ASN A C 1
ATOM 1618 O O . ASN A 1 196 ? -15.968 -0.601 16.334 1.00 93.69 196 ASN A O 1
ATOM 1622 N N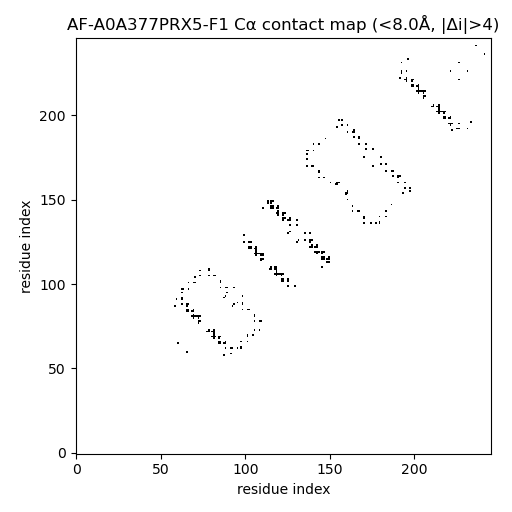 . GLU A 1 197 ? -14.427 -1.876 15.309 1.00 91.38 197 GLU A N 1
ATOM 1623 C CA . GLU A 1 197 ? -13.555 -1.991 16.483 1.00 91.38 197 GLU A CA 1
ATOM 1624 C C . GLU A 1 197 ? -13.064 -0.618 16.963 1.00 91.38 197 GLU A C 1
ATOM 1626 O O . GLU A 1 197 ? -13.127 -0.323 18.163 1.00 91.38 197 GLU A O 1
ATOM 1631 N N . LEU A 1 198 ? -12.639 0.243 16.034 1.00 91.50 198 LEU A N 1
ATOM 1632 C CA . LEU A 1 198 ? -12.223 1.613 16.329 1.00 91.50 198 LEU A CA 1
ATOM 1633 C C . LEU A 1 198 ? -13.371 2.435 16.937 1.00 91.50 198 LEU A C 1
ATOM 1635 O O . LEU A 1 198 ? -13.189 3.055 17.985 1.00 91.50 198 LEU A O 1
ATOM 1639 N N . ASN A 1 199 ? -14.564 2.396 16.340 1.00 93.62 199 ASN A N 1
ATOM 1640 C CA . ASN A 1 199 ? -15.742 3.109 16.841 1.00 93.62 199 ASN A CA 1
ATOM 1641 C C . ASN A 1 199 ? -16.127 2.647 18.256 1.00 93.62 199 ASN A C 1
ATOM 1643 O O . ASN A 1 199 ? -16.340 3.476 19.141 1.00 93.62 199 ASN A O 1
ATOM 1647 N N . MET A 1 200 ? -16.123 1.335 18.514 1.00 91.94 200 MET A N 1
ATOM 1648 C CA . MET A 1 200 ? -16.364 0.787 19.854 1.00 91.94 200 MET A CA 1
ATOM 1649 C C . MET A 1 200 ? -15.274 1.186 20.859 1.00 91.94 200 MET A C 1
ATOM 1651 O O . MET A 1 200 ? -15.558 1.386 22.043 1.00 91.94 200 MET A O 1
ATOM 1655 N N . ALA A 1 201 ? -14.013 1.290 20.434 1.00 90.31 201 ALA A N 1
ATOM 1656 C CA . ALA A 1 201 ? -12.937 1.790 21.287 1.00 90.31 201 ALA A CA 1
ATOM 1657 C C . ALA A 1 201 ? -13.150 3.265 21.657 1.00 90.31 201 ALA A C 1
ATOM 1659 O O . ALA A 1 201 ? -13.035 3.612 22.833 1.00 90.31 201 ALA A O 1
ATOM 1660 N N . ILE A 1 202 ? -13.535 4.104 20.695 1.00 91.56 202 ILE A N 1
ATOM 1661 C CA . ILE A 1 202 ? -13.832 5.523 20.924 1.00 91.56 202 ILE A CA 1
ATOM 1662 C C . ILE A 1 202 ? -15.051 5.687 21.845 1.00 91.56 202 ILE A C 1
ATOM 1664 O O . ILE A 1 202 ? -14.992 6.450 22.812 1.00 91.56 202 ILE A O 1
ATOM 1668 N N . ALA A 1 203 ? -16.121 4.920 21.619 1.00 94.38 203 ALA A N 1
ATOM 1669 C CA . ALA A 1 203 ? -17.304 4.924 22.480 1.00 94.38 203 ALA A CA 1
ATOM 1670 C C . ALA A 1 203 ? -16.948 4.599 23.943 1.00 94.38 203 ALA A C 1
ATOM 1672 O O . ALA A 1 203 ? -17.389 5.297 24.855 1.00 94.38 203 ALA A O 1
ATOM 1673 N N . ARG A 1 204 ? -16.073 3.608 24.183 1.00 92.25 204 ARG A N 1
ATOM 1674 C CA . ARG A 1 204 ? -15.587 3.268 25.536 1.00 92.25 204 ARG A CA 1
ATOM 1675 C C . ARG A 1 204 ? -14.836 4.419 26.210 1.00 92.25 204 ARG A C 1
ATOM 1677 O O . ARG A 1 204 ? -14.986 4.611 27.416 1.00 92.25 204 ARG A O 1
ATOM 1684 N N . VAL A 1 205 ? -14.049 5.190 25.457 1.00 92.50 205 VAL A N 1
ATOM 1685 C CA . VAL A 1 205 ? -13.356 6.377 25.988 1.00 92.50 205 VAL A CA 1
ATOM 1686 C C . VAL A 1 205 ? -14.367 7.443 26.419 1.00 92.50 205 VAL A C 1
ATOM 1688 O O . VAL A 1 205 ? -14.245 8.004 27.509 1.00 92.50 205 VAL A O 1
ATOM 1691 N N . TYR A 1 206 ? -15.395 7.705 25.609 1.00 94.81 206 TYR A N 1
ATOM 1692 C CA . TYR A 1 206 ? -16.448 8.659 25.969 1.00 94.81 206 TYR A CA 1
ATOM 1693 C C . TYR A 1 206 ? -17.288 8.199 27.162 1.00 94.81 206 TYR A C 1
ATOM 1695 O O . TYR A 1 206 ? -17.554 9.014 28.050 1.00 94.81 206 TYR A O 1
ATOM 1703 N N . ALA A 1 207 ? -17.612 6.906 27.232 1.00 94.81 207 ALA A N 1
ATOM 1704 C CA . ALA A 1 207 ? -18.316 6.301 28.358 1.00 94.81 207 ALA A CA 1
ATOM 1705 C C . ALA A 1 207 ? -17.556 6.519 29.677 1.00 94.81 207 ALA A C 1
ATOM 1707 O O . ALA A 1 207 ? -18.132 6.970 30.667 1.00 94.81 207 ALA A O 1
ATOM 1708 N N . LYS A 1 208 ? -16.235 6.287 29.673 1.00 92.38 208 LYS A N 1
ATOM 1709 C CA . LYS A 1 208 ? -15.362 6.507 30.839 1.00 92.38 208 LYS A CA 1
ATOM 1710 C C . LYS A 1 208 ? -15.351 7.965 31.307 1.00 92.38 208 LYS A C 1
ATOM 1712 O O . LYS A 1 208 ? -15.275 8.227 32.502 1.00 92.38 208 LYS A O 1
ATOM 1717 N N . ASN A 1 209 ? -15.469 8.899 30.367 1.00 93.50 209 ASN A N 1
ATOM 1718 C CA . ASN A 1 209 ? -15.509 10.335 30.635 1.00 93.50 209 ASN A CA 1
ATOM 1719 C C . ASN A 1 209 ? -16.924 10.862 30.944 1.00 93.50 209 ASN A C 1
ATOM 1721 O O . ASN A 1 209 ? -17.109 12.075 31.038 1.00 93.50 209 ASN A O 1
ATOM 1725 N N . GLY A 1 210 ? -17.931 9.987 31.055 1.00 95.19 210 GLY A N 1
ATOM 1726 C CA . GLY A 1 210 ? -19.320 10.365 31.332 1.00 95.19 210 GLY A CA 1
ATOM 1727 C C . GLY A 1 210 ? -20.034 11.086 30.181 1.00 95.19 210 GLY A C 1
ATOM 1728 O O . GLY A 1 210 ? -21.089 11.681 30.396 1.00 95.19 210 GLY A O 1
ATOM 1729 N N . LYS A 1 211 ? -19.487 11.052 28.959 1.00 96.88 211 LYS A N 1
ATOM 1730 C CA . LYS A 1 211 ? -20.036 11.739 27.776 1.00 96.88 211 LYS A CA 1
ATOM 1731 C C . LYS A 1 211 ? -20.980 10.820 26.989 1.00 96.88 211 LYS A C 1
ATOM 1733 O O . LYS A 1 211 ? -20.606 10.317 25.931 1.00 96.88 211 LYS A O 1
ATOM 1738 N N . LYS A 1 212 ? -22.199 10.618 27.502 1.00 95.50 212 LYS A N 1
ATOM 1739 C CA . LYS A 1 212 ? -23.187 9.669 26.943 1.00 95.50 212 LYS A CA 1
ATOM 1740 C C . LYS A 1 212 ? -23.612 9.974 25.502 1.00 95.50 212 LYS A C 1
ATOM 1742 O O . LYS A 1 212 ? -23.669 9.058 24.694 1.00 95.50 212 LYS A O 1
ATOM 1747 N N . ASP A 1 213 ? -23.828 11.243 25.155 1.00 96.31 213 ASP A N 1
ATOM 1748 C CA . ASP A 1 213 ? -24.247 11.611 23.792 1.00 96.31 213 ASP A CA 1
ATOM 1749 C C . ASP A 1 213 ? -23.178 11.230 22.756 1.00 96.31 213 ASP A C 1
ATOM 1751 O O . ASP A 1 213 ? -23.472 10.684 21.698 1.00 96.31 213 ASP A O 1
ATOM 1755 N N . ALA A 1 214 ? -21.904 11.467 23.088 1.00 95.50 214 ALA A N 1
ATOM 1756 C CA . ALA A 1 214 ? -20.786 11.099 22.225 1.00 95.50 214 ALA A CA 1
ATOM 1757 C C . ALA A 1 214 ? -20.597 9.579 22.152 1.00 95.50 214 ALA A C 1
ATOM 1759 O O . ALA A 1 214 ? -20.285 9.054 21.088 1.00 95.50 214 ALA A O 1
ATOM 1760 N N . GLU A 1 215 ? -20.788 8.867 23.262 1.00 96.50 215 GLU A N 1
ATOM 1761 C CA . GLU A 1 215 ? -20.778 7.404 23.278 1.00 96.50 215 GLU A CA 1
ATOM 1762 C C . GLU A 1 215 ? -21.805 6.824 22.293 1.00 96.50 215 GLU A C 1
ATOM 1764 O O . GLU A 1 215 ? -21.443 5.959 21.492 1.00 96.50 215 GLU A O 1
ATOM 1769 N N . GLU A 1 216 ? -23.044 7.324 22.313 1.00 96.50 216 GLU A N 1
ATOM 1770 C CA . GLU A 1 216 ? -24.123 6.831 21.448 1.00 96.50 216 GLU A CA 1
ATOM 1771 C C . GLU A 1 216 ? -23.823 7.080 19.966 1.00 96.50 216 GLU A C 1
ATOM 1773 O O . GLU A 1 216 ? -23.876 6.146 19.169 1.00 96.50 216 GLU A O 1
ATOM 1778 N N . ILE A 1 217 ? -23.352 8.284 19.613 1.00 96.56 217 ILE A N 1
ATOM 1779 C CA . ILE A 1 2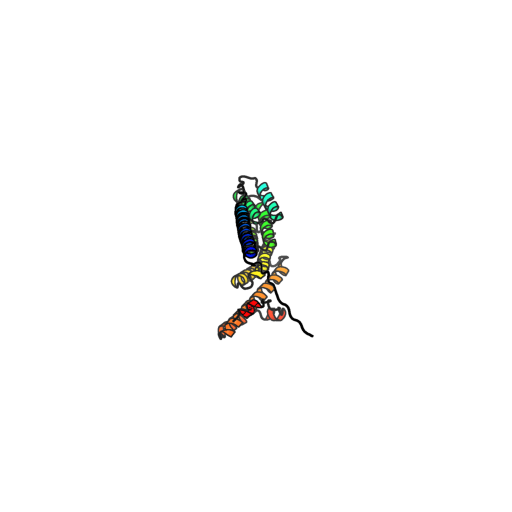17 ? -22.962 8.631 18.233 1.00 96.56 217 ILE A CA 1
ATOM 1780 C C . ILE A 1 217 ? -21.968 7.618 17.649 1.00 96.56 217 ILE A C 1
ATOM 1782 O O . ILE A 1 217 ? -22.045 7.272 16.471 1.00 96.56 217 ILE A O 1
ATOM 1786 N N . TYR A 1 218 ? -20.995 7.152 18.437 1.00 94.62 218 TYR A N 1
ATOM 1787 C CA . TYR A 1 218 ? -20.016 6.179 17.945 1.00 94.62 218 TYR A CA 1
ATOM 1788 C C . TYR A 1 218 ? -20.551 4.747 17.922 1.00 94.62 218 TYR A C 1
ATOM 1790 O O . TYR A 1 218 ? -20.126 3.976 17.062 1.00 94.62 218 TYR A O 1
ATOM 1798 N N . LYS A 1 219 ? -21.485 4.384 18.807 1.00 95.25 219 LYS A N 1
ATOM 1799 C CA . LYS A 1 219 ? -22.170 3.084 18.748 1.00 95.25 219 LYS A CA 1
ATOM 1800 C C . LYS A 1 219 ? -23.074 2.973 17.525 1.00 95.25 219 LYS A C 1
ATOM 1802 O O . LYS A 1 219 ? -23.058 1.936 16.873 1.00 95.25 219 LYS A O 1
ATOM 1807 N N . GLU A 1 220 ? -23.783 4.041 17.169 1.00 95.94 220 GLU A N 1
ATOM 1808 C CA . GLU A 1 220 ? -24.648 4.086 15.981 1.00 95.94 220 GLU A CA 1
ATOM 1809 C C . GLU A 1 220 ? -23.870 3.907 14.667 1.00 95.94 220 GLU A C 1
ATOM 1811 O O . GLU A 1 220 ? -24.409 3.410 13.684 1.00 95.94 220 GLU A O 1
ATOM 1816 N N . ARG A 1 221 ? -22.579 4.264 14.645 1.00 93.94 221 ARG A N 1
ATOM 1817 C CA . ARG A 1 221 ? -21.694 4.074 13.479 1.00 93.94 221 ARG A CA 1
ATOM 1818 C C . ARG A 1 221 ? -21.221 2.633 13.284 1.00 93.94 221 ARG A C 1
ATOM 1820 O O . ARG A 1 221 ? -20.516 2.368 12.312 1.00 93.94 221 ARG A O 1
ATOM 1827 N N . VAL A 1 222 ? -21.503 1.731 14.220 1.00 93.75 222 VAL A N 1
ATOM 1828 C CA . VAL A 1 222 ? -21.093 0.326 14.128 1.00 93.75 222 VAL A CA 1
ATOM 1829 C C . VAL A 1 222 ? -22.082 -0.426 13.245 1.00 93.75 222 VAL A C 1
ATOM 1831 O O . VAL A 1 222 ? -23.281 -0.445 13.525 1.00 93.75 222 VAL A O 1
ATOM 1834 N N . ASP A 1 223 ? -21.578 -1.117 12.222 1.00 93.44 223 ASP A N 1
ATOM 1835 C CA . ASP A 1 223 ? -22.387 -2.067 11.457 1.00 93.44 223 ASP A CA 1
ATOM 1836 C C . ASP A 1 223 ? -22.682 -3.298 12.325 1.00 93.44 223 ASP A C 1
ATOM 1838 O O . ASP A 1 223 ? -21.909 -4.259 12.383 1.00 93.44 223 ASP A O 1
ATOM 1842 N N . SER A 1 224 ? -23.799 -3.232 13.049 1.00 89.81 224 SER A N 1
ATOM 1843 C CA . SER A 1 224 ? -24.237 -4.282 13.968 1.00 89.81 224 SER A CA 1
ATOM 1844 C C . SER A 1 224 ? -24.581 -5.591 13.255 1.00 89.81 224 SER A C 1
ATOM 1846 O O . SER A 1 224 ? -24.335 -6.660 13.815 1.00 89.81 224 SER A O 1
ATOM 1848 N N . ILE A 1 225 ? -25.086 -5.532 12.019 1.00 93.31 225 ILE A N 1
ATOM 1849 C CA . ILE A 1 225 ? -25.458 -6.716 11.236 1.00 93.31 225 ILE A CA 1
ATOM 1850 C C . ILE A 1 225 ? -24.195 -7.507 10.911 1.00 93.31 225 ILE A C 1
ATOM 1852 O O . ILE A 1 225 ? -24.108 -8.698 11.229 1.00 93.31 225 ILE A O 1
ATOM 1856 N N . LEU A 1 226 ? -23.190 -6.836 10.343 1.00 92.06 226 LEU A N 1
ATOM 1857 C CA . LEU A 1 226 ? -21.921 -7.469 10.007 1.00 92.06 226 LEU A CA 1
ATOM 1858 C C . LEU A 1 226 ? -21.179 -7.933 11.265 1.00 92.06 226 LEU A C 1
ATOM 1860 O O . LEU A 1 226 ? -20.635 -9.040 11.283 1.00 92.06 226 LEU A O 1
ATOM 1864 N N . GLN A 1 227 ? -21.189 -7.131 12.333 1.00 89.81 227 GLN A N 1
ATOM 1865 C CA . GLN A 1 227 ? -20.542 -7.467 13.603 1.00 89.81 227 GLN A CA 1
ATOM 1866 C C . GLN A 1 227 ? -21.108 -8.759 14.213 1.00 89.81 227 GLN A C 1
ATOM 1868 O O . GLN A 1 227 ? -20.344 -9.620 14.652 1.00 89.81 227 GLN A O 1
ATOM 1873 N N . VAL A 1 228 ? -22.436 -8.910 14.226 1.00 91.88 228 VAL A N 1
ATOM 1874 C CA . VAL A 1 228 ? -23.114 -10.103 14.756 1.00 91.88 228 VAL A CA 1
ATOM 1875 C C . VAL A 1 228 ? -22.891 -11.307 13.845 1.00 91.88 228 VAL A C 1
ATOM 1877 O O . VAL A 1 228 ? -22.580 -12.390 14.337 1.00 91.88 228 VAL A O 1
ATOM 1880 N N . ALA A 1 229 ? -22.999 -11.123 12.527 1.00 92.75 229 ALA A N 1
ATOM 1881 C CA . ALA A 1 229 ? -22.833 -12.205 11.560 1.00 92.75 229 ALA A CA 1
ATOM 1882 C C . ALA A 1 229 ? -21.410 -12.788 11.559 1.00 92.75 229 ALA A C 1
ATOM 1884 O O . ALA A 1 229 ? -21.233 -13.996 11.411 1.00 92.75 229 ALA A O 1
ATOM 1885 N N . THR A 1 230 ? -20.394 -11.938 11.723 1.00 90.00 230 THR A N 1
ATOM 1886 C CA . THR A 1 230 ? -18.981 -12.349 11.659 1.00 90.00 230 THR A CA 1
ATOM 1887 C C . THR A 1 230 ? -18.387 -12.720 13.015 1.00 90.00 230 THR A C 1
ATOM 1889 O O . THR A 1 230 ? -17.395 -13.449 13.047 1.00 90.00 230 THR A O 1
ATOM 1892 N N . ASN A 1 231 ? -18.977 -12.249 14.122 1.00 89.62 231 ASN A N 1
ATOM 1893 C CA . ASN A 1 231 ? -18.509 -12.459 15.496 1.00 89.62 231 ASN A CA 1
ATOM 1894 C C . ASN A 1 231 ? -16.969 -12.350 15.629 1.00 89.62 231 ASN A C 1
ATOM 1896 O O . ASN A 1 231 ? -16.293 -13.333 15.969 1.00 89.62 231 ASN A O 1
ATOM 1900 N N . PRO A 1 232 ? -16.379 -11.185 15.296 1.00 88.06 232 PRO A N 1
ATOM 1901 C CA . PRO A 1 232 ? -14.937 -11.055 15.174 1.00 88.06 232 PRO A CA 1
ATOM 1902 C C . PRO A 1 232 ? -14.261 -11.168 16.541 1.00 88.06 232 PRO A C 1
ATOM 1904 O O . PRO A 1 232 ? -14.738 -10.657 17.556 1.00 88.06 232 PRO A O 1
ATOM 1907 N N . LYS A 1 233 ? -13.091 -11.809 16.564 1.00 86.19 233 LYS A N 1
ATOM 1908 C CA . LYS A 1 233 ? -12.241 -11.813 17.758 1.00 86.19 233 LYS A CA 1
ATOM 1909 C C . LYS A 1 233 ? -11.641 -10.415 17.948 1.00 86.19 233 LYS A C 1
ATOM 1911 O O . LYS A 1 233 ? -11.165 -9.847 16.966 1.00 86.19 233 LYS A O 1
ATOM 1916 N N . PRO A 1 234 ? -11.610 -9.879 19.179 1.00 79.19 234 PRO A N 1
ATOM 1917 C CA . PRO A 1 234 ? -11.016 -8.572 19.440 1.00 79.19 234 PRO A CA 1
ATOM 1918 C C . PRO A 1 234 ? -9.515 -8.570 19.121 1.00 79.19 234 PRO A C 1
ATOM 1920 O O . PRO A 1 234 ? -8.839 -9.596 19.282 1.00 79.19 234 PRO A O 1
ATOM 1923 N N . SER A 1 235 ? -8.979 -7.415 18.717 1.00 80.44 235 SER A N 1
ATOM 1924 C CA . SER A 1 235 ? -7.553 -7.286 18.424 1.00 80.44 235 SER A CA 1
ATOM 1925 C C . SER A 1 235 ? -6.701 -7.538 19.667 1.00 80.44 235 SER A C 1
ATOM 1927 O O . SER A 1 235 ? -7.009 -7.103 20.781 1.00 80.44 235 SER A O 1
ATOM 1929 N N . LYS A 1 236 ? -5.578 -8.243 19.485 1.00 81.44 236 LYS A N 1
ATOM 1930 C CA . LYS A 1 236 ? -4.644 -8.534 20.577 1.00 81.44 236 LYS A CA 1
ATOM 1931 C C . LYS A 1 236 ? -3.943 -7.250 21.015 1.00 81.44 236 LYS A C 1
ATOM 1933 O O . LYS A 1 236 ? -3.052 -6.756 20.329 1.00 81.44 236 LYS A O 1
ATOM 1938 N N . ILE A 1 237 ? -4.291 -6.761 22.198 1.00 78.44 237 ILE A N 1
ATOM 1939 C CA . ILE A 1 237 ? -3.591 -5.649 22.842 1.00 78.44 237 ILE A CA 1
ATOM 1940 C C . ILE A 1 237 ? -2.398 -6.222 23.627 1.00 78.44 237 ILE A C 1
ATOM 1942 O O . ILE A 1 237 ? -2.593 -7.114 24.457 1.00 78.44 237 ILE A O 1
ATOM 1946 N N . PRO A 1 238 ? -1.156 -5.759 23.389 1.00 84.50 238 PRO A N 1
ATOM 1947 C CA . PRO A 1 238 ? -0.016 -6.154 24.209 1.00 84.50 238 PRO A CA 1
ATOM 1948 C C . PRO A 1 238 ? -0.227 -5.779 25.680 1.00 84.50 238 PRO A C 1
ATOM 1950 O O . PRO A 1 238 ? -0.713 -4.691 25.982 1.00 84.50 238 PRO A O 1
ATOM 1953 N N . TRP A 1 239 ? 0.182 -6.653 26.604 1.00 87.12 239 TRP A N 1
ATOM 1954 C CA . TRP A 1 239 ? -0.064 -6.476 28.042 1.00 87.12 239 TRP A CA 1
ATOM 1955 C C . TRP A 1 239 ? 0.438 -5.128 28.587 1.00 87.12 239 TRP A C 1
ATOM 1957 O O . TRP A 1 239 ? -0.218 -4.522 29.428 1.00 87.12 239 TRP A O 1
ATOM 1967 N N . TYR A 1 240 ? 1.560 -4.616 28.071 1.00 84.75 240 TYR A N 1
ATOM 1968 C CA . TYR A 1 240 ? 2.139 -3.348 28.520 1.00 84.75 240 TYR A CA 1
ATOM 1969 C C . TYR A 1 240 ? 1.294 -2.127 28.119 1.00 84.75 240 TYR A C 1
ATOM 1971 O O . TYR A 1 240 ? 1.308 -1.122 28.823 1.00 84.75 240 TYR A O 1
ATOM 1979 N N . MET A 1 241 ? 0.524 -2.202 27.024 1.00 77.06 241 MET A N 1
ATOM 1980 C CA . MET A 1 241 ? -0.398 -1.126 26.636 1.00 77.06 241 MET A CA 1
ATOM 1981 C C . MET A 1 241 ? -1.605 -1.050 27.567 1.00 77.06 241 MET A C 1
ATOM 1983 O O . MET A 1 241 ? -2.149 0.031 27.744 1.00 77.06 241 MET A O 1
ATOM 1987 N N . LEU A 1 242 ? -2.014 -2.169 28.177 1.00 77.69 242 LEU A N 1
ATOM 1988 C CA . LEU A 1 242 ? -3.130 -2.185 29.126 1.00 77.69 242 LEU A CA 1
ATOM 1989 C C . LEU A 1 242 ? -2.801 -1.424 30.409 1.00 77.69 242 LEU A C 1
ATOM 1991 O O . LEU A 1 242 ? -3.699 -0.828 30.992 1.00 77.69 242 LEU A O 1
ATOM 1995 N N . LEU A 1 243 ? -1.526 -1.409 30.815 1.00 76.69 243 LEU A N 1
ATOM 1996 C CA . LEU A 1 243 ? -1.081 -0.618 31.958 1.00 76.69 243 LEU A CA 1
ATOM 1997 C C . LEU A 1 243 ? -1.297 0.869 31.687 1.00 76.69 243 LEU A C 1
ATOM 1999 O O . LEU A 1 243 ? -1.910 1.531 32.495 1.00 76.69 243 LEU A O 1
ATOM 2003 N N . LEU A 1 244 ? -0.896 1.380 30.524 1.00 68.81 244 LEU A N 1
ATOM 2004 C CA . LEU A 1 244 ? -0.975 2.814 30.216 1.00 68.81 244 LEU A CA 1
ATOM 2005 C C . LEU A 1 244 ? -2.384 3.315 29.837 1.00 68.81 244 LEU A C 1
ATOM 2007 O O . LEU A 1 244 ? -2.536 4.492 29.525 1.00 68.81 244 LEU A O 1
ATOM 2011 N N . ASN A 1 245 ? -3.401 2.444 29.828 1.00 59.16 245 ASN A N 1
ATOM 2012 C CA . ASN A 1 245 ? -4.748 2.734 29.314 1.00 59.16 245 ASN A CA 1
ATOM 2013 C C . ASN A 1 245 ? -5.724 3.222 30.413 1.00 59.16 245 ASN A C 1
ATOM 2015 O O . ASN A 1 245 ? -6.894 2.814 30.464 1.00 59.16 245 ASN A O 1
ATOM 2019 N N . TRP A 1 246 ? -5.223 4.058 31.326 1.00 50.03 246 TRP A N 1
ATOM 2020 C CA . TRP A 1 246 ? -5.999 4.774 32.349 1.00 50.03 246 TRP A CA 1
ATOM 2021 C C . TRP A 1 246 ? -6.553 6.105 31.845 1.00 50.03 246 TRP A C 1
ATOM 2023 O O . TRP A 1 246 ? -6.015 6.684 30.886 1.00 50.03 246 TRP A O 1
#

Secondary structure (DSSP, 8-state):
-------------TTHHHHHHHHHHHHHHHHHHHHHHHHHHHHHHHHTT----------S--HHHHHHHHHHHHHTT-HHHHHHHHHHHHHH-TT-TTHHHHHHHHHHHHHHTT-HHHHHHHHHHHHHHH--TTTHHHHHHHHHHHHHHHHHHHTT-HHHHHHHHHHHHHHHHH-TT-TTHHHHHHHHHHHHHHHHHHHHHHHHHHHHTT-HHHHHHHHHTS-HHHHHHH-PPPP---HHHHHT--

Radius of gyration: 36.06 Å; Cα contacts (8 Å, |Δi|>4): 181; chains: 1; bounding box: 91×46×114 Å

Solvent-accessible surface area (backbone atoms only — not comparable to full-atom values): 14340 Å² total; per-residue (Å²): 133,88,86,90,84,86,89,81,90,87,87,84,78,76,70,72,69,53,60,61,54,52,57,52,51,56,53,51,54,57,51,52,52,52,51,52,54,48,53,52,50,53,54,56,57,57,68,73,65,70,78,78,76,78,76,79,85,83,74,95,68,59,62,65,57,29,52,52,46,22,57,52,24,50,77,70,68,38,50,72,60,15,52,51,29,48,50,50,30,48,72,78,38,70,85,45,87,61,50,64,59,53,42,54,50,47,19,50,50,29,44,75,68,70,37,22,70,60,12,30,50,34,31,51,52,41,47,75,76,70,46,43,95,92,47,36,63,60,43,53,48,53,29,52,50,20,50,62,62,40,37,80,82,43,60,84,40,67,64,62,49,53,55,50,51,51,52,51,52,50,47,51,70,75,40,78,83,45,91,55,47,72,60,50,52,54,48,48,53,55,52,51,54,42,51,32,52,50,30,52,53,52,19,52,56,27,50,76,68,69,36,60,72,61,18,48,60,28,52,71,69,37,62,59,67,62,48,65,76,63,61,72,78,78,82,88,73,58,73,72,58,62,70,73,69,119

Organism: NCBI:txid216

Nearest PDB structures (foldseek):
  3qky-assembly1_A  TM=8.200E-01  e=3.849E-06  Rhodothermus marinus DSM 4252
  5efr-assembly1_A  TM=7.219E-01  e=5.329E-06  Rhodothermus marinus
  6lys-assembly1_D  TM=6.998E-01  e=2.358E-05  Escherichia coli K-12
  8adg-assembly1_D  TM=7.016E-01  e=4.735E-05  Escherichia coli K-12
  2yhc-assembly1_A  TM=6.186E-01  e=2.643E-04  Escherichia coli BL21(DE3)

Mean predicted aligned error: 12.04 Å

pLDDT: mean 86.57, std 16.62, range [35.94, 98.75]

InterPro domains:
  IPR011990 Tetratricopeptide-like helical domain superfamily [G3DSA:1.25.40.10] (51-234)
  IPR017689 Outer membrane protein assembly factor BamD [TIGR03302] (37-211)
  IPR039565 Outer membrane lipoprotein BamD-like [PF13525] (67-211)

Sequence (246 aa):
MLILSTLKYNQKSPILATKTKLTKYIKCLGLFSKYLLYTLYVLYVIVYIGCSKNKEVIYNQPATFWYAGIFKNIRLGNLETADSYFSSLQSEHINSPLIPEAMLALGQAHLNNEEYILSDFYFKEYLKRYGNPSNADYISYLRLKSHLYAFKNSSKDQQFMSESIALIQDFMQKYPNSRYLPFVHEMEVKFILGQNELNMAIARVYAKNGKKDAEEIYKERVDSILQVATNPKPSKIPWYMLLLNW

Foldseek 3Di:
DDDDDDDDDDDDDPPVVVVVVVVVVVVVVVVVVVVVVVVVVVVVVVVVPPDPPPDDDDADDPLVVLLVQLVVCLVVLNLVSSVVSLVRSCVVPVPDPSNLVSLQSSLVSCLVVLVLVVSLVSLVVSCVPPNDPVCNLVSLLSNLSSLLSCCVVCLLPPVSLVVSLVSLVVSCVVCVPDPCNVVSVVSNLVSLVSLLLNLCVQLVVCVVVVNNVSSVVSNVSRPPVSCVVVVDDHDDDPPVVVVVPD